Protein AF-A0A2D5KEQ4-F1 (afdb_monomer)

Solvent-accessible surface area (backbone atoms only — not comparable to full-atom values): 15157 Å² total; per-residue (Å²): 129,79,88,64,71,71,56,65,67,63,34,47,55,54,51,50,53,50,49,51,49,42,59,73,76,41,29,73,45,44,67,59,52,51,56,48,39,46,41,43,48,25,38,59,83,42,48,40,38,60,90,92,53,76,71,34,93,42,74,24,54,78,48,33,41,29,41,53,48,76,46,88,93,41,91,86,69,56,35,53,29,34,28,45,15,39,53,101,58,37,32,29,42,31,40,29,39,74,49,31,44,64,49,56,58,54,41,97,88,64,46,74,24,72,69,42,51,53,59,52,48,54,50,52,52,51,52,64,47,58,70,35,70,72,44,43,55,48,46,37,62,60,70,69,57,52,74,72,60,70,70,31,47,82,52,61,33,35,38,40,36,46,13,49,53,80,81,34,61,97,33,68,67,54,49,57,53,59,71,68,74,48,54,64,92,68,42,36,43,82,40,35,59,80,74,56,54,71,40,81,78,47,33,44,36,26,20,24,33,74,53,95,80,37,41,34,39,54,8,46,24,75,58,60,56,100,53,85,86,39,59,60,59,68,64,49,37,57,59,64,59,4,45,69,44,36,59,87,58,58,68,69,44,41,52,52,46,64,74,42,50,65,60,52,42,50,51,54,54,54,58,58,76,74,108

Mean predicted aligned error: 4.37 Å

Radius of gyration: 19.37 Å; Cα contacts (8 Å, |Δi|>4): 447; chains: 1; bounding box: 57×33×53 Å

Sequence (275 aa):
MDEFKFDFSSYRDNSINHYHDLLENNPTDEKCFQKFFERNLSFIPGAHSAFGQSMSGHDPIHDCLISQPKIRGLNTRIPDFMWLSYDSSVFSPVLIEIEAPSKKLFNKDGSPTSDFTKAKNQLDEWAAHLSKPENQLNFFEDFDIDQDTRRLHFEPFYILIYGRRSEFDGNEILTRKRRTLVDKSTQQILMSFDRLCPNEIDVRFSCCYMRERQLNLIALGQKVKLDGSADYLTNLQNLQNGIDEMMFTSDERKDYLKANINEHIKVLKEEKNCR

Structure (mmCIF, N/CA/C/O backbone):
data_AF-A0A2D5KEQ4-F1
#
_entry.id   AF-A0A2D5KEQ4-F1
#
loop_
_atom_site.group_PDB
_atom_site.id
_atom_site.type_symbol
_atom_site.label_atom_id
_atom_site.label_alt_id
_atom_site.label_comp_id
_atom_site.label_asym_id
_atom_site.label_entity_id
_atom_site.label_seq_id
_atom_site.pdbx_PDB_ins_code
_atom_site.Cartn_x
_atom_site.Cartn_y
_atom_site.Cartn_z
_atom_site.occupancy
_atom_site.B_iso_or_equiv
_atom_site.auth_seq_id
_atom_site.auth_comp_id
_atom_site.auth_asym_id
_atom_site.auth_atom_id
_atom_site.pdbx_PDB_model_num
ATOM 1 N N . MET A 1 1 ? 7.748 3.423 -30.948 1.00 43.00 1 MET A N 1
ATOM 2 C CA . MET A 1 1 ? 6.296 3.672 -31.065 1.00 43.00 1 MET A CA 1
ATOM 3 C C . MET A 1 1 ? 5.651 2.453 -30.436 1.00 43.00 1 MET A C 1
ATOM 5 O O . MET A 1 1 ? 5.700 1.405 -31.058 1.00 43.00 1 MET A O 1
ATOM 9 N N . ASP A 1 2 ? 5.247 2.538 -29.164 1.00 53.75 2 ASP A N 1
ATOM 10 C CA . ASP A 1 2 ? 4.733 1.380 -28.414 1.00 53.75 2 ASP A CA 1
ATOM 11 C C . ASP A 1 2 ? 3.425 0.907 -29.054 1.00 53.75 2 ASP A C 1
ATOM 13 O O . ASP A 1 2 ? 2.371 1.516 -28.870 1.00 53.75 2 ASP A O 1
ATOM 17 N N . GLU A 1 3 ? 3.512 -0.167 -29.831 1.00 50.88 3 GLU A N 1
ATOM 18 C CA . GLU A 1 3 ? 2.388 -0.785 -30.540 1.00 50.88 3 GLU A CA 1
ATOM 19 C C . GLU A 1 3 ? 1.375 -1.424 -29.561 1.00 50.88 3 GLU A C 1
ATOM 21 O O . GLU A 1 3 ? 0.229 -1.679 -29.914 1.00 50.88 3 GLU A O 1
ATOM 26 N N . PHE A 1 4 ? 1.758 -1.567 -28.285 1.00 67.25 4 PHE A N 1
ATOM 27 C CA . PHE A 1 4 ? 0.985 -2.205 -27.213 1.00 67.25 4 PHE A CA 1
ATOM 28 C C . PHE A 1 4 ? 0.590 -1.203 -26.120 1.00 67.25 4 PHE A C 1
ATOM 30 O O . PHE A 1 4 ? 1.028 -1.279 -24.963 1.00 67.25 4 PHE A O 1
ATOM 37 N N . LYS A 1 5 ? -0.205 -0.200 -26.508 1.00 72.44 5 LYS A N 1
ATOM 38 C CA . LYS A 1 5 ? -0.640 0.886 -25.622 1.00 72.44 5 LYS A CA 1
ATOM 39 C C . LYS A 1 5 ? -1.561 0.354 -24.517 1.00 72.44 5 LYS A C 1
ATOM 41 O O . LYS A 1 5 ? -2.603 -0.227 -24.793 1.00 72.44 5 LYS A O 1
ATOM 46 N N . PHE A 1 6 ? -1.193 0.613 -23.265 1.00 85.38 6 PHE A N 1
ATOM 47 C CA . PHE A 1 6 ? -2.053 0.374 -22.106 1.00 85.38 6 PHE A CA 1
ATOM 48 C C . PHE A 1 6 ? -3.311 1.259 -22.169 1.00 85.38 6 PHE A C 1
ATOM 50 O O . PHE A 1 6 ? -3.197 2.482 -22.306 1.00 85.38 6 PHE A O 1
ATOM 57 N N . ASP A 1 7 ? -4.493 0.649 -22.044 1.00 90.94 7 ASP A N 1
ATOM 58 C CA . ASP A 1 7 ? -5.774 1.347 -21.899 1.00 90.94 7 ASP A CA 1
ATOM 59 C C . ASP A 1 7 ? -6.232 1.324 -20.437 1.00 90.94 7 ASP A C 1
ATOM 61 O O . ASP A 1 7 ? -6.638 0.290 -19.901 1.00 90.94 7 ASP A O 1
ATOM 65 N N . PHE A 1 8 ? -6.194 2.495 -19.802 1.00 93.06 8 PHE A N 1
ATOM 66 C CA . PHE A 1 8 ? -6.620 2.639 -18.417 1.00 93.06 8 PHE A CA 1
ATOM 67 C C . PHE A 1 8 ? -8.115 2.368 -18.229 1.00 93.06 8 PHE A C 1
ATOM 69 O O . PHE A 1 8 ? -8.489 1.860 -17.177 1.00 93.06 8 PHE A O 1
ATOM 76 N N . SER A 1 9 ? -8.965 2.665 -19.218 1.00 94.38 9 SER A N 1
ATOM 77 C CA . SER A 1 9 ? -10.416 2.472 -19.077 1.00 94.38 9 SER A CA 1
ATOM 78 C C . SER A 1 9 ? -10.747 0.985 -18.974 1.00 94.38 9 SER A C 1
ATOM 80 O O . SER A 1 9 ? -11.365 0.562 -18.000 1.00 94.38 9 SER A O 1
ATOM 82 N N . SER A 1 10 ? -10.229 0.180 -19.908 1.00 94.12 10 SER A N 1
ATOM 83 C CA . SER A 1 10 ? -10.351 -1.280 -19.865 1.00 94.12 10 SER A CA 1
ATOM 84 C C . SER A 1 10 ? -9.752 -1.882 -18.587 1.00 94.12 10 SER A C 1
ATOM 86 O O . SER A 1 10 ? -10.402 -2.690 -17.921 1.00 94.12 10 SER A O 1
ATOM 88 N N . TYR A 1 11 ? -8.546 -1.464 -18.179 1.00 95.75 11 TYR A N 1
ATOM 89 C CA . TYR A 1 11 ? -7.950 -1.918 -16.914 1.00 95.75 11 TYR A CA 1
ATOM 90 C C . TYR A 1 11 ? -8.835 -1.579 -15.709 1.00 95.75 11 TYR A C 1
ATOM 92 O O . TYR A 1 11 ? -9.081 -2.431 -14.853 1.00 95.75 11 TYR A O 1
ATOM 100 N N . ARG A 1 12 ? -9.321 -0.335 -15.630 1.00 96.69 12 ARG A N 1
ATOM 101 C CA . ARG A 1 12 ? -10.156 0.154 -14.532 1.00 96.69 12 ARG A CA 1
ATOM 102 C C . ARG A 1 12 ? -11.434 -0.660 -14.418 1.00 96.69 12 ARG A C 1
ATOM 104 O O . ARG A 1 12 ? -11.744 -1.116 -13.324 1.00 96.69 12 ARG A O 1
ATOM 111 N N . ASP A 1 13 ? -12.142 -0.870 -15.520 1.00 97.38 13 ASP A N 1
ATOM 112 C CA . ASP A 1 13 ? -13.414 -1.589 -15.497 1.00 97.38 13 ASP A CA 1
ATOM 113 C C . ASP A 1 13 ? -13.210 -3.061 -15.108 1.00 97.38 13 ASP A C 1
ATOM 115 O O . ASP A 1 13 ? -13.890 -3.568 -14.215 1.00 97.38 13 ASP A O 1
ATOM 119 N N . ASN A 1 14 ? -12.213 -3.733 -15.692 1.00 97.38 14 ASN A N 1
ATOM 120 C CA . ASN A 1 14 ? -11.905 -5.128 -15.368 1.00 97.38 14 ASN A CA 1
ATOM 121 C C . ASN A 1 14 ? -11.453 -5.308 -13.909 1.00 97.38 14 ASN A C 1
ATOM 123 O O . ASN A 1 14 ? -11.934 -6.207 -13.216 1.00 97.38 14 ASN A O 1
ATOM 127 N N . SER A 1 15 ? -10.565 -4.437 -13.423 1.00 97.75 15 SER A N 1
ATOM 128 C CA . SER A 1 15 ? -10.063 -4.504 -12.047 1.00 97.75 15 SER A CA 1
ATOM 129 C C . SER A 1 15 ? -11.127 -4.148 -11.009 1.00 97.75 15 SER A C 1
ATOM 131 O O . SER A 1 15 ? -11.196 -4.809 -9.976 1.00 97.75 15 SER A O 1
ATOM 133 N N . ILE A 1 16 ? -12.003 -3.174 -11.283 1.00 98.12 16 ILE A N 1
ATOM 134 C CA . ILE A 1 16 ? -13.147 -2.846 -10.418 1.00 98.12 16 ILE A CA 1
ATOM 135 C C . ILE A 1 16 ? -14.141 -4.009 -10.364 1.00 98.12 16 ILE A C 1
ATOM 137 O O . ILE A 1 16 ? -14.582 -4.371 -9.275 1.0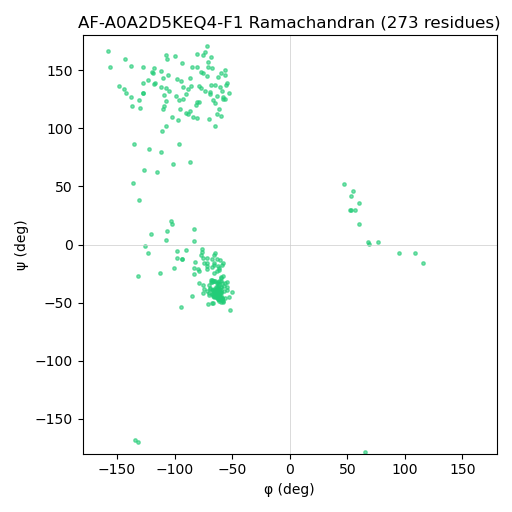0 98.12 16 ILE A O 1
ATOM 141 N N . ASN A 1 17 ? -14.467 -4.623 -11.505 1.00 98.19 17 ASN A N 1
ATOM 142 C CA . ASN A 1 17 ? -15.380 -5.766 -11.541 1.00 98.19 17 ASN A CA 1
ATOM 143 C C . ASN A 1 17 ? -14.836 -6.940 -10.718 1.00 98.19 17 ASN A C 1
ATOM 145 O O . ASN A 1 17 ? -15.558 -7.503 -9.898 1.00 98.19 17 ASN A O 1
ATOM 149 N N . HIS A 1 18 ? -13.550 -7.265 -10.871 1.00 98.25 18 HIS A N 1
ATOM 150 C CA . HIS A 1 18 ? -12.915 -8.313 -10.074 1.00 98.25 18 HIS A CA 1
ATOM 151 C C . HIS A 1 18 ? -12.828 -7.949 -8.584 1.00 98.25 18 HIS A C 1
ATOM 153 O O . HIS A 1 18 ? -13.053 -8.793 -7.723 1.00 98.25 18 HIS A O 1
ATOM 159 N N . TYR A 1 19 ? -12.557 -6.685 -8.256 1.00 98.50 19 TYR A N 1
ATOM 160 C CA . TYR A 1 19 ? -12.556 -6.219 -6.872 1.00 98.50 19 TYR A CA 1
ATOM 161 C C . TYR A 1 19 ? -13.935 -6.353 -6.212 1.00 98.50 19 TYR A C 1
ATOM 163 O O . TYR A 1 19 ? -14.031 -6.791 -5.066 1.00 98.50 19 TYR A O 1
ATOM 171 N N . HIS A 1 20 ? -15.012 -6.013 -6.925 1.00 98.25 20 HIS A N 1
ATOM 172 C CA . HIS A 1 20 ? -16.376 -6.210 -6.436 1.00 98.25 20 HIS A CA 1
ATOM 173 C C . HIS A 1 20 ? -16.713 -7.688 -6.240 1.00 98.25 20 HIS A C 1
ATOM 175 O O . HIS A 1 20 ? -17.259 -8.036 -5.195 1.00 98.25 20 HIS A O 1
ATOM 181 N N . ASP A 1 21 ? -16.309 -8.550 -7.173 1.00 98.25 21 ASP A N 1
ATOM 182 C CA . ASP A 1 21 ? -16.444 -10.001 -7.036 1.00 98.25 21 ASP A CA 1
ATOM 183 C C . ASP A 1 21 ? -15.753 -10.521 -5.760 1.00 98.25 21 ASP A C 1
ATOM 185 O O . ASP A 1 21 ? -16.375 -11.222 -4.964 1.00 98.25 21 ASP A O 1
ATOM 189 N N . LEU A 1 22 ? -14.518 -10.084 -5.474 1.00 98.12 22 LEU A N 1
ATOM 190 C CA . LEU A 1 22 ? -13.811 -10.433 -4.231 1.00 98.12 22 LEU A CA 1
ATOM 191 C C . LEU A 1 22 ? -14.549 -9.947 -2.975 1.00 98.12 22 LEU A C 1
ATOM 193 O O . LEU A 1 22 ? -14.615 -10.659 -1.971 1.00 98.12 22 LEU A O 1
ATOM 197 N N . LEU A 1 23 ? -15.105 -8.735 -3.008 1.00 97.88 23 LEU A N 1
ATOM 198 C CA . LEU A 1 23 ? -15.860 -8.170 -1.887 1.00 97.88 23 LEU A CA 1
ATOM 199 C C . LEU A 1 23 ? -17.158 -8.926 -1.597 1.00 97.88 23 LEU A C 1
ATOM 201 O O . LEU A 1 23 ? -17.585 -8.959 -0.443 1.00 97.88 23 LEU A O 1
ATOM 205 N N . GLU A 1 24 ? -17.788 -9.498 -2.617 1.00 97.31 24 GLU A N 1
ATOM 206 C CA . GLU A 1 24 ? -19.028 -10.262 -2.485 1.00 97.31 24 GLU A CA 1
ATOM 207 C C . GLU A 1 24 ? -18.757 -11.722 -2.115 1.00 97.31 24 GLU A C 1
ATOM 209 O O . GLU A 1 24 ? -19.389 -12.257 -1.201 1.00 97.31 24 GLU A O 1
ATOM 214 N N . ASN A 1 25 ? -17.778 -12.347 -2.772 1.00 97.81 25 ASN A N 1
ATOM 215 C CA . ASN A 1 25 ? -17.564 -13.791 -2.720 1.00 97.81 25 ASN A CA 1
ATOM 216 C C . ASN A 1 25 ? -16.436 -14.223 -1.772 1.00 97.81 25 ASN A C 1
ATOM 218 O O . ASN A 1 25 ? -16.433 -15.365 -1.308 1.00 97.81 25 ASN A O 1
ATOM 222 N N . ASN A 1 26 ? -15.506 -13.330 -1.413 1.00 97.50 26 ASN A N 1
ATOM 223 C CA . ASN A 1 26 ? -14.382 -13.628 -0.517 1.00 97.50 26 ASN A CA 1
ATOM 224 C C . ASN A 1 26 ? -14.188 -12.615 0.636 1.00 97.50 26 ASN A C 1
ATOM 226 O O . ASN A 1 26 ? -13.048 -12.364 1.025 1.00 97.50 26 ASN A O 1
ATOM 230 N N . PRO A 1 27 ? -15.244 -12.064 1.272 1.00 97.12 27 PRO A N 1
ATOM 231 C CA . PRO A 1 27 ? -15.113 -10.928 2.194 1.00 97.12 27 PRO A CA 1
ATOM 232 C C . PRO A 1 27 ? -14.321 -11.219 3.479 1.00 97.12 27 PRO A C 1
ATOM 234 O O . PRO A 1 27 ? -13.943 -10.285 4.183 1.00 97.12 27 PRO A O 1
ATOM 237 N N . THR A 1 28 ? -14.100 -12.491 3.813 1.00 97.44 28 THR A N 1
ATOM 238 C CA . THR A 1 28 ? -13.340 -12.931 4.992 1.00 97.44 28 THR A CA 1
ATOM 239 C C . THR A 1 28 ? -11.884 -13.286 4.678 1.00 97.44 28 THR A C 1
ATOM 241 O O . THR A 1 28 ? -11.119 -13.522 5.609 1.00 97.44 28 THR A O 1
ATOM 244 N N . ASP A 1 29 ? -11.503 -13.394 3.399 1.00 96.38 29 ASP A N 1
ATOM 245 C CA . ASP A 1 29 ? -10.173 -13.858 2.984 1.00 96.38 29 ASP A CA 1
ATOM 246 C C . ASP A 1 29 ? -9.231 -12.684 2.704 1.00 96.38 29 ASP A C 1
ATOM 248 O O . ASP A 1 29 ? -9.067 -12.224 1.575 1.00 96.38 29 ASP A O 1
ATOM 252 N N . GLU A 1 30 ? -8.583 -12.212 3.763 1.00 94.94 30 GLU A N 1
ATOM 253 C CA . GLU A 1 30 ? -7.594 -11.132 3.714 1.00 94.94 30 GLU A CA 1
ATOM 254 C C . GLU A 1 30 ? -6.437 -11.421 2.744 1.00 94.94 30 GLU A C 1
ATOM 256 O O . GLU A 1 30 ? -5.964 -10.518 2.057 1.00 94.94 30 GLU A O 1
ATOM 261 N N . LYS A 1 31 ? -6.035 -12.692 2.588 1.00 96.69 31 LYS A N 1
ATOM 262 C CA . LYS A 1 31 ? -4.937 -13.069 1.684 1.00 96.69 31 LYS A CA 1
ATOM 263 C C . LYS A 1 31 ? -5.307 -12.863 0.220 1.00 96.69 31 LYS A C 1
ATOM 265 O O . LYS A 1 31 ? -4.424 -12.563 -0.585 1.00 96.69 31 LYS A O 1
ATOM 270 N N . CYS A 1 32 ? -6.579 -13.034 -0.143 1.00 97.25 32 CYS A N 1
ATOM 271 C CA . CYS A 1 32 ? -7.043 -12.710 -1.490 1.00 97.25 32 CYS A CA 1
ATOM 272 C C . CYS A 1 32 ? -6.945 -11.206 -1.765 1.00 97.25 32 CYS A C 1
ATOM 274 O O . CYS A 1 32 ? -6.492 -10.826 -2.844 1.00 97.25 32 CYS A O 1
ATOM 276 N N . PHE A 1 33 ? -7.284 -10.358 -0.789 1.00 98.31 33 PHE A N 1
ATOM 277 C CA . PHE A 1 33 ? -7.134 -8.906 -0.925 1.00 98.31 33 PHE A CA 1
ATOM 278 C C . PHE A 1 33 ? -5.669 -8.478 -0.997 1.00 98.31 33 PHE A C 1
ATOM 280 O O . PHE A 1 33 ? -5.334 -7.690 -1.877 1.00 98.31 33 PHE A O 1
ATOM 287 N N . GLN A 1 34 ? -4.791 -9.054 -0.167 1.00 98.19 34 GLN A N 1
ATOM 288 C CA . GLN A 1 34 ? -3.345 -8.818 -0.242 1.00 98.19 34 GLN A CA 1
ATOM 289 C C . GLN A 1 34 ? -2.824 -9.052 -1.666 1.00 98.19 34 GLN A C 1
ATOM 291 O O . GLN A 1 34 ? -2.295 -8.142 -2.298 1.00 98.19 34 GLN A O 1
ATOM 296 N N . LYS A 1 35 ? -3.059 -10.250 -2.217 1.00 98.19 35 LYS A N 1
ATOM 297 C CA . LYS A 1 35 ? -2.609 -10.613 -3.571 1.00 98.19 35 LYS A CA 1
ATOM 298 C C . LYS A 1 35 ? -3.235 -9.744 -4.656 1.00 98.19 35 LYS A C 1
ATOM 300 O O . LYS A 1 35 ? -2.581 -9.423 -5.647 1.00 98.19 35 LYS A O 1
ATOM 305 N N . PHE A 1 36 ? -4.512 -9.394 -4.500 1.00 98.44 36 PHE A N 1
ATOM 306 C CA . PHE A 1 36 ? -5.190 -8.513 -5.440 1.00 98.44 36 PHE A CA 1
ATOM 307 C C . PHE A 1 36 ? -4.510 -7.144 -5.486 1.00 98.44 36 PHE A C 1
ATOM 309 O O . PHE A 1 36 ? -4.201 -6.665 -6.577 1.00 98.44 36 PHE A O 1
ATOM 316 N N . PHE A 1 37 ? -4.238 -6.543 -4.327 1.00 98.50 37 PHE A N 1
ATOM 317 C CA . PHE A 1 37 ? -3.600 -5.234 -4.239 1.00 98.50 37 PHE A CA 1
ATOM 318 C C . PHE A 1 37 ? -2.127 -5.258 -4.649 1.00 98.50 37 PHE A C 1
ATOM 320 O O . PHE A 1 37 ? -1.689 -4.329 -5.316 1.00 98.50 37 PHE A O 1
ATOM 327 N N . GLU A 1 38 ? -1.385 -6.331 -4.372 1.00 98.44 38 GLU A N 1
ATOM 328 C CA . GLU A 1 38 ? -0.022 -6.507 -4.895 1.00 98.44 38 GLU A CA 1
ATOM 329 C C . GLU A 1 38 ? 0.021 -6.456 -6.432 1.00 98.44 38 GLU A C 1
ATOM 331 O O . GLU A 1 38 ? 0.945 -5.896 -7.016 1.00 98.44 38 GLU A O 1
ATOM 336 N N . ARG A 1 39 ? -1.006 -6.985 -7.109 1.00 97.88 39 ARG A N 1
ATOM 337 C CA . ARG A 1 39 ? -1.101 -7.010 -8.582 1.00 97.88 39 ARG A CA 1
ATOM 338 C C . ARG A 1 39 ? -1.876 -5.832 -9.182 1.00 97.88 39 ARG A C 1
ATOM 340 O O . ARG A 1 39 ? -1.843 -5.623 -10.394 1.00 97.88 39 ARG A O 1
ATOM 347 N N . ASN A 1 40 ? -2.586 -5.072 -8.350 1.00 97.25 40 ASN A N 1
ATOM 348 C CA . ASN A 1 40 ? -3.423 -3.929 -8.726 1.00 97.25 40 ASN A CA 1
ATOM 349 C C . ASN A 1 40 ? -3.194 -2.776 -7.740 1.00 97.25 40 ASN A C 1
ATOM 351 O O . ASN A 1 40 ? -4.129 -2.233 -7.149 1.00 97.25 40 ASN A O 1
ATOM 355 N N . LEU A 1 41 ? -1.929 -2.400 -7.559 1.00 96.12 41 LEU A N 1
ATOM 356 C CA . LEU A 1 41 ? -1.501 -1.448 -6.530 1.00 96.12 41 LEU A CA 1
ATOM 357 C C . LEU A 1 41 ? -2.145 -0.069 -6.631 1.00 96.12 41 LEU A C 1
ATOM 359 O O . LEU A 1 41 ? -2.158 0.665 -5.652 1.00 96.12 41 LEU A O 1
ATOM 363 N N . SER A 1 42 ? -2.722 0.283 -7.782 1.00 95.31 42 SER A N 1
ATOM 364 C CA . SER A 1 42 ? -3.381 1.575 -7.973 1.00 95.31 42 SER A CA 1
ATOM 365 C C . SER A 1 42 ? -4.632 1.750 -7.111 1.00 95.31 42 SER A C 1
ATOM 367 O O . SER A 1 42 ? -5.173 2.850 -7.048 1.00 95.31 42 SER A O 1
ATOM 369 N N . PHE A 1 43 ? -5.095 0.686 -6.447 1.00 97.25 43 PHE A N 1
ATOM 370 C CA . PHE A 1 43 ? -6.119 0.744 -5.404 1.00 97.25 43 PHE A CA 1
ATOM 371 C C . PHE A 1 43 ? -5.575 1.201 -4.044 1.00 97.25 43 PHE A C 1
ATOM 373 O O . PHE A 1 43 ? -6.360 1.655 -3.209 1.00 97.25 43 PHE A O 1
ATOM 380 N N . ILE A 1 44 ? -4.270 1.055 -3.800 1.00 97.00 44 ILE A N 1
ATOM 381 C CA . ILE A 1 44 ? -3.632 1.354 -2.520 1.00 97.00 44 ILE A CA 1
ATOM 382 C C . ILE A 1 44 ? -3.262 2.837 -2.471 1.00 97.00 44 ILE A C 1
ATOM 384 O O . ILE A 1 44 ? -2.406 3.291 -3.232 1.00 97.00 44 ILE A O 1
ATOM 388 N N . PRO A 1 45 ? -3.881 3.619 -1.575 1.00 93.44 45 PRO A N 1
ATOM 389 C CA . PRO A 1 45 ? -3.691 5.055 -1.573 1.00 93.44 45 PRO A CA 1
ATOM 390 C C . PRO A 1 45 ? -2.377 5.437 -0.877 1.00 93.44 45 PRO A C 1
ATOM 392 O O . PRO A 1 45 ? -1.811 4.656 -0.117 1.00 93.44 45 PRO A O 1
ATOM 395 N N . GLY A 1 46 ? -1.919 6.669 -1.095 1.00 91.25 46 GLY A N 1
ATOM 396 C CA . GLY A 1 46 ? -0.773 7.238 -0.377 1.00 91.25 46 GLY A CA 1
ATOM 397 C C . GLY A 1 46 ? 0.445 7.557 -1.238 1.00 91.25 46 GLY A C 1
ATOM 398 O O . GLY A 1 46 ? 1.241 8.371 -0.796 1.00 91.25 46 GLY A O 1
ATOM 399 N N . ALA A 1 47 ? 0.545 7.042 -2.471 1.00 90.94 47 ALA A N 1
ATOM 400 C CA . ALA A 1 47 ? 1.716 7.234 -3.342 1.00 90.94 47 ALA A CA 1
ATOM 401 C C . ALA A 1 47 ? 2.160 8.706 -3.475 1.00 90.94 47 ALA A C 1
ATOM 403 O O . ALA A 1 47 ? 3.350 9.003 -3.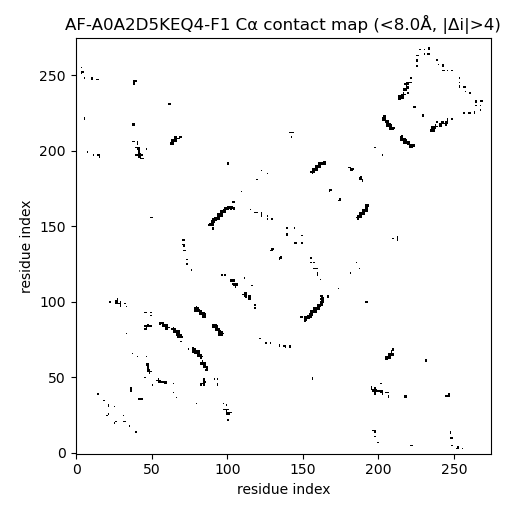392 1.00 90.94 47 ALA A O 1
ATOM 404 N N . HIS A 1 48 ? 1.198 9.628 -3.594 1.00 83.31 48 HIS A N 1
ATOM 405 C CA . HIS A 1 48 ? 1.435 11.063 -3.807 1.00 83.31 48 HIS A CA 1
ATOM 406 C C . HIS A 1 48 ? 0.859 11.974 -2.712 1.00 83.31 48 HIS A C 1
ATOM 408 O O . HIS A 1 48 ? 0.792 13.191 -2.894 1.00 83.31 48 HIS A O 1
ATOM 414 N N . SER A 1 49 ? 0.367 11.421 -1.600 1.00 63.94 49 SER A N 1
ATOM 415 C CA . SER A 1 49 ? -0.361 12.214 -0.604 1.00 63.94 49 SER A CA 1
ATOM 416 C C . SER A 1 49 ? 0.029 11.878 0.829 1.00 63.94 49 SER A C 1
ATOM 418 O O . SER A 1 49 ? -0.295 10.800 1.326 1.00 63.94 49 SER A O 1
ATOM 420 N N . ALA A 1 50 ? 0.550 12.878 1.532 1.00 58.81 50 ALA A N 1
ATOM 421 C CA . ALA A 1 50 ? 0.285 13.055 2.951 1.00 58.81 50 ALA A CA 1
ATOM 422 C C . ALA A 1 50 ? -1.189 13.482 3.076 1.00 58.81 50 ALA A C 1
ATOM 424 O O . ALA A 1 50 ? -1.574 14.561 2.627 1.00 58.81 50 ALA A O 1
ATOM 425 N N . PHE A 1 51 ? -2.073 12.612 3.565 1.00 62.81 51 PHE A N 1
ATOM 426 C CA . PHE A 1 51 ? -3.514 12.891 3.592 1.00 62.81 51 PHE A CA 1
ATOM 427 C C . PHE A 1 51 ? -3.797 14.151 4.421 1.00 62.81 51 PHE A C 1
ATOM 429 O O . PHE A 1 51 ? -3.673 14.137 5.640 1.00 62.81 51 PHE A O 1
ATOM 436 N N . GLY A 1 52 ? -4.216 15.235 3.763 1.00 50.41 52 GLY A N 1
ATOM 437 C CA . GLY A 1 52 ? -4.425 16.540 4.404 1.00 50.41 52 GLY A CA 1
ATOM 438 C C . GLY A 1 52 ? -3.390 17.606 4.030 1.00 50.41 52 GLY A C 1
ATOM 439 O O . GLY A 1 52 ? -3.609 18.771 4.352 1.00 50.41 52 GLY A O 1
ATOM 440 N N . GLN A 1 53 ? -2.334 17.240 3.302 1.00 55.31 53 GLN A N 1
ATOM 441 C CA . GLN A 1 53 ? -1.414 18.155 2.625 1.00 55.31 53 GLN A CA 1
ATOM 442 C C . GLN A 1 53 ? -1.649 18.101 1.101 1.00 55.31 53 GLN A C 1
ATOM 444 O O . GLN A 1 53 ? -2.335 17.206 0.595 1.00 55.31 53 GLN A O 1
ATOM 449 N N . SER A 1 54 ? -1.159 19.101 0.363 1.00 53.69 54 SER A N 1
ATOM 450 C CA . SER A 1 54 ? -1.265 19.145 -1.105 1.00 53.69 54 SER A CA 1
ATOM 451 C C . SER A 1 54 ? -0.648 17.889 -1.731 1.00 53.69 54 SER A C 1
ATOM 453 O O . SER A 1 54 ? 0.341 17.374 -1.219 1.00 53.69 54 SER A O 1
ATOM 455 N N . MET A 1 55 ? -1.211 17.397 -2.843 1.00 61.50 55 MET A N 1
ATOM 456 C CA . MET A 1 55 ? -0.599 16.289 -3.587 1.00 61.50 55 MET A CA 1
ATOM 457 C C . MET A 1 55 ? 0.830 16.668 -3.980 1.00 61.50 55 MET A C 1
ATOM 459 O O . MET A 1 55 ? 1.038 17.710 -4.608 1.00 61.50 55 MET A O 1
ATOM 463 N N . SER A 1 56 ? 1.794 15.829 -3.610 1.00 72.50 56 SER A N 1
ATOM 464 C CA . SER A 1 56 ? 3.174 16.000 -4.044 1.00 72.50 56 SER A CA 1
ATOM 465 C C . SER A 1 56 ? 3.257 15.735 -5.544 1.00 72.50 56 SER A C 1
ATOM 467 O O . SER A 1 56 ? 2.659 14.786 -6.054 1.00 72.50 56 SER A O 1
ATOM 469 N N . GLY A 1 57 ? 4.005 16.577 -6.255 1.00 74.19 57 GLY A N 1
ATOM 470 C CA . GLY A 1 57 ? 4.390 16.304 -7.639 1.00 74.19 57 GLY A CA 1
ATOM 471 C C . GLY A 1 57 ? 5.510 15.265 -7.756 1.00 74.19 57 GLY A C 1
ATOM 472 O O . GLY A 1 57 ? 5.882 14.929 -8.876 1.00 74.19 57 GLY A O 1
ATOM 473 N N . HIS A 1 58 ? 6.062 14.796 -6.631 1.00 85.38 58 HIS A N 1
ATOM 474 C CA . HIS A 1 58 ? 7.109 13.781 -6.600 1.00 85.38 58 HIS A CA 1
ATOM 475 C C . HIS A 1 58 ? 6.519 12.370 -6.600 1.00 85.38 58 HIS A C 1
ATOM 477 O O . HIS A 1 58 ? 5.490 12.098 -5.970 1.00 85.38 58 HIS A O 1
ATOM 483 N N . ASP A 1 59 ? 7.209 11.480 -7.305 1.00 91.25 59 ASP A N 1
ATOM 484 C CA . ASP A 1 59 ? 6.940 10.048 -7.300 1.00 91.25 59 ASP A CA 1
ATOM 485 C C . ASP A 1 59 ? 7.491 9.434 -6.001 1.00 91.25 59 ASP A C 1
ATOM 487 O O . ASP A 1 59 ? 8.460 9.955 -5.439 1.00 91.25 59 ASP A O 1
ATOM 491 N N . PRO A 1 60 ? 6.864 8.371 -5.466 1.00 93.38 60 PRO A N 1
ATOM 492 C CA . PRO A 1 60 ? 7.382 7.687 -4.291 1.00 93.38 60 PRO A CA 1
ATOM 493 C C . PRO A 1 60 ? 8.786 7.142 -4.567 1.00 93.38 60 PRO A C 1
ATOM 495 O O . PRO A 1 60 ? 9.102 6.713 -5.677 1.00 93.38 60 PRO A O 1
ATOM 498 N N . ILE A 1 61 ? 9.626 7.111 -3.533 1.00 93.12 61 ILE A N 1
ATOM 499 C CA . ILE A 1 61 ? 10.980 6.561 -3.631 1.00 93.12 61 ILE A CA 1
ATOM 500 C C . ILE A 1 61 ? 10.898 5.120 -4.152 1.00 93.12 61 ILE A C 1
ATOM 502 O O . ILE A 1 61 ? 10.046 4.334 -3.727 1.00 93.12 61 ILE A O 1
ATOM 506 N N . HIS A 1 62 ? 11.808 4.791 -5.071 1.00 92.19 62 HIS A N 1
ATOM 507 C CA . HIS A 1 62 ? 11.899 3.519 -5.798 1.00 92.19 62 HIS A CA 1
ATOM 508 C C . HIS A 1 62 ? 10.775 3.228 -6.800 1.00 92.19 62 HIS A C 1
ATOM 510 O O . HIS A 1 62 ? 10.785 2.142 -7.378 1.00 92.19 62 HIS A O 1
ATOM 516 N N . ASP A 1 63 ? 9.814 4.138 -7.002 1.00 94.12 63 ASP A N 1
ATOM 517 C CA . ASP A 1 63 ? 8.657 3.921 -7.887 1.00 94.12 63 ASP A CA 1
ATOM 518 C C . ASP A 1 63 ? 7.894 2.612 -7.565 1.00 94.12 63 ASP A C 1
ATOM 520 O O . ASP A 1 63 ? 7.296 1.971 -8.440 1.00 94.12 63 ASP A O 1
ATOM 524 N N . CYS A 1 64 ? 7.928 2.197 -6.291 1.00 95.06 64 CYS A N 1
ATOM 525 C CA . CYS A 1 64 ? 7.400 0.922 -5.808 1.00 95.06 64 CYS A CA 1
ATOM 526 C C . CYS A 1 64 ? 6.441 1.100 -4.621 1.00 95.06 64 CYS A C 1
ATOM 528 O O . CYS A 1 64 ? 6.751 1.796 -3.653 1.00 95.06 64 CYS A O 1
ATOM 530 N N . LEU A 1 65 ? 5.344 0.339 -4.633 1.00 97.75 65 LEU A N 1
ATOM 531 C CA . LEU A 1 65 ? 4.631 -0.058 -3.422 1.00 97.75 65 LEU A CA 1
ATOM 532 C C . LEU A 1 65 ? 5.391 -1.211 -2.775 1.00 97.75 65 LEU A C 1
ATOM 534 O O . LEU A 1 65 ? 5.569 -2.255 -3.407 1.00 97.75 65 LEU A O 1
ATOM 538 N N . ILE A 1 66 ? 5.810 -1.058 -1.523 1.00 98.12 66 ILE A N 1
ATOM 539 C CA . ILE A 1 66 ? 6.510 -2.119 -0.800 1.00 98.12 66 ILE A CA 1
ATOM 540 C C . ILE A 1 66 ? 5.475 -2.982 -0.078 1.00 98.12 66 ILE A C 1
ATOM 542 O O . ILE A 1 66 ? 4.821 -2.509 0.845 1.00 98.12 66 ILE A O 1
ATOM 546 N N . SER A 1 67 ? 5.333 -4.240 -0.487 1.00 98.50 67 SER A N 1
ATOM 547 C CA . SER A 1 67 ? 4.531 -5.249 0.208 1.00 98.50 67 SER A CA 1
ATOM 548 C C . SER A 1 67 ? 5.289 -5.801 1.415 1.00 98.50 67 SER A C 1
ATOM 550 O O . SER A 1 67 ? 6.491 -6.084 1.340 1.00 98.50 67 SER A O 1
ATOM 552 N N . GLN A 1 68 ? 4.571 -5.947 2.527 1.00 97.12 68 GLN A N 1
ATOM 553 C CA . GLN A 1 68 ? 5.038 -6.530 3.785 1.00 97.12 68 GLN A CA 1
ATOM 554 C C . GLN A 1 68 ? 6.411 -6.007 4.261 1.00 97.12 68 GLN A C 1
ATOM 556 O O . GLN A 1 68 ? 7.324 -6.801 4.537 1.00 97.12 68 GLN A O 1
ATOM 561 N N . PRO A 1 69 ? 6.602 -4.673 4.347 1.00 96.25 69 PRO A N 1
ATOM 562 C CA . PRO A 1 69 ? 7.872 -4.047 4.706 1.00 96.25 69 PRO A CA 1
ATOM 563 C C . PRO A 1 69 ? 8.333 -4.447 6.110 1.00 96.25 69 PRO A C 1
ATOM 565 O O . PRO A 1 69 ? 7.723 -4.109 7.124 1.00 96.25 69 PRO A O 1
ATOM 568 N N . LYS A 1 70 ? 9.477 -5.127 6.188 1.00 94.56 70 LYS A N 1
ATOM 569 C CA . LYS A 1 70 ? 10.091 -5.488 7.468 1.00 94.56 70 LYS A CA 1
ATOM 570 C C . LYS A 1 70 ? 10.850 -4.297 8.035 1.00 94.56 70 LYS A C 1
ATOM 572 O O . LYS A 1 70 ? 11.915 -3.956 7.534 1.00 94.56 70 LYS A O 1
ATOM 577 N N . ILE A 1 71 ? 10.315 -3.714 9.102 1.00 92.88 71 ILE A N 1
ATOM 578 C CA . ILE A 1 71 ? 10.946 -2.616 9.837 1.00 92.88 71 ILE A CA 1
ATOM 579 C C . ILE A 1 71 ? 11.690 -3.204 11.035 1.00 92.88 71 ILE A C 1
ATOM 581 O O . ILE A 1 71 ? 11.106 -3.924 11.854 1.00 92.88 71 ILE A O 1
ATOM 585 N N . ARG A 1 72 ? 12.989 -2.922 11.156 1.00 92.31 72 ARG A N 1
ATOM 586 C CA . ARG A 1 72 ? 13.807 -3.438 12.257 1.00 92.31 72 ARG A CA 1
ATOM 587 C C . ARG A 1 72 ? 13.236 -3.022 13.609 1.00 92.31 72 ARG A C 1
ATOM 589 O O . ARG A 1 72 ? 13.073 -1.847 13.903 1.00 92.31 72 ARG A O 1
ATOM 596 N N . GLY A 1 73 ? 12.989 -4.011 14.465 1.00 88.69 73 GLY A N 1
ATOM 597 C CA . GLY A 1 73 ? 12.387 -3.807 15.785 1.00 88.69 73 GLY A CA 1
ATOM 598 C C . GLY A 1 73 ? 10.866 -3.989 15.818 1.00 88.69 73 GLY A C 1
ATOM 599 O O . GLY A 1 73 ? 10.307 -4.061 16.910 1.00 88.69 73 GLY A O 1
ATOM 600 N N . LEU A 1 74 ? 10.210 -4.162 14.665 1.00 87.38 74 LEU A N 1
ATOM 601 C CA . LEU A 1 74 ? 8.798 -4.533 14.537 1.00 87.38 74 LEU A CA 1
ATOM 602 C C . LEU A 1 74 ? 8.677 -5.951 13.951 1.00 87.38 74 LEU A C 1
ATOM 604 O O . LEU A 1 74 ? 8.443 -6.149 12.764 1.00 87.38 74 LEU A O 1
ATOM 608 N N . ASN A 1 75 ? 8.860 -6.970 14.798 1.00 75.94 75 ASN A N 1
ATOM 609 C CA . ASN A 1 75 ? 8.972 -8.367 14.342 1.00 75.94 75 ASN A CA 1
ATOM 610 C C . ASN A 1 75 ? 7.627 -9.084 14.108 1.00 75.94 75 ASN A C 1
ATOM 612 O O . ASN A 1 75 ? 7.601 -10.113 13.439 1.00 75.94 75 ASN A O 1
ATOM 616 N N . THR A 1 76 ? 6.525 -8.596 14.687 1.00 77.12 76 THR A N 1
ATOM 617 C CA . THR A 1 76 ? 5.212 -9.282 14.671 1.00 77.12 76 THR A CA 1
ATOM 618 C C . THR A 1 76 ? 4.078 -8.450 14.080 1.00 77.12 76 THR A C 1
ATOM 620 O O . THR A 1 76 ? 2.972 -8.957 13.929 1.00 77.12 76 THR A O 1
ATOM 623 N N . ARG A 1 77 ? 4.335 -7.177 13.781 1.00 86.31 77 ARG A N 1
ATOM 624 C CA . ARG A 1 77 ? 3.362 -6.194 13.293 1.00 86.31 77 ARG A CA 1
ATOM 625 C C . ARG A 1 77 ? 3.907 -5.575 12.019 1.00 86.31 77 ARG A C 1
ATOM 627 O O . ARG A 1 77 ? 4.318 -4.420 12.011 1.00 86.31 77 ARG A O 1
ATOM 634 N N . ILE A 1 78 ? 4.059 -6.412 11.005 1.00 95.12 78 ILE A N 1
ATOM 635 C CA . ILE A 1 78 ? 4.566 -6.000 9.700 1.00 95.12 78 ILE A CA 1
ATOM 636 C C . ILE A 1 78 ? 3.380 -5.364 8.969 1.00 95.12 78 ILE A C 1
ATOM 638 O O . ILE A 1 78 ? 2.370 -6.054 8.858 1.00 95.12 78 ILE A O 1
ATOM 642 N N . PRO A 1 79 ? 3.470 -4.101 8.513 1.00 97.31 79 PRO A N 1
ATOM 643 C CA . PRO A 1 79 ? 2.423 -3.508 7.684 1.00 97.31 79 PRO A CA 1
ATOM 644 C C . PRO A 1 79 ? 2.167 -4.355 6.446 1.00 97.31 79 PRO A C 1
ATOM 646 O O . PRO A 1 79 ? 3.103 -4.953 5.925 1.00 97.31 79 PRO A O 1
ATOM 649 N N . ASP A 1 80 ? 0.951 -4.363 5.920 1.00 98.19 80 ASP A N 1
ATOM 650 C CA . ASP A 1 80 ? 0.670 -5.053 4.659 1.00 98.19 80 ASP A CA 1
ATOM 651 C C . ASP A 1 80 ? 1.329 -4.361 3.468 1.00 98.19 80 ASP A C 1
ATOM 653 O O . ASP A 1 80 ? 1.866 -5.023 2.574 1.00 98.19 80 ASP A O 1
ATOM 657 N N . PHE A 1 81 ? 1.342 -3.026 3.485 1.00 98.44 81 PHE A N 1
ATOM 658 C CA . PHE A 1 81 ? 1.958 -2.212 2.444 1.00 98.44 81 PHE A CA 1
ATOM 659 C C . PHE A 1 81 ? 2.634 -0.957 2.994 1.00 98.44 81 PHE A C 1
ATOM 661 O O . PHE A 1 81 ? 2.306 -0.462 4.074 1.00 98.44 81 PHE A O 1
ATOM 668 N N . MET A 1 82 ? 3.556 -0.402 2.208 1.00 98.00 82 MET A N 1
ATOM 669 C CA . MET A 1 82 ? 4.118 0.918 2.452 1.00 98.00 82 MET A CA 1
ATOM 670 C C . MET A 1 82 ? 4.496 1.659 1.174 1.00 98.00 82 MET A C 1
ATOM 672 O O . MET A 1 82 ? 5.154 1.107 0.291 1.00 98.00 82 MET A O 1
ATOM 676 N N . TRP A 1 83 ? 4.147 2.943 1.139 1.00 97.00 83 TRP A N 1
ATOM 677 C CA . TRP A 1 83 ? 4.727 3.913 0.213 1.00 97.00 83 TRP A CA 1
ATOM 678 C C . TRP A 1 83 ? 5.830 4.712 0.904 1.00 97.00 83 TRP A C 1
ATOM 680 O O . TRP A 1 83 ? 5.702 5.085 2.068 1.00 97.00 83 TRP A O 1
ATOM 690 N N . LEU A 1 84 ? 6.901 5.013 0.175 1.00 95.81 84 LEU A N 1
ATOM 691 C CA . LEU A 1 84 ? 7.953 5.929 0.612 1.00 95.81 84 LEU A CA 1
ATOM 692 C C . LEU A 1 84 ? 7.748 7.285 -0.070 1.00 95.81 84 LEU A C 1
ATOM 694 O O . LEU A 1 84 ? 8.485 7.661 -0.977 1.00 95.81 84 LEU A O 1
ATOM 698 N N . SER A 1 85 ? 6.691 7.988 0.318 1.00 93.38 85 SER A N 1
ATOM 699 C CA . SER A 1 85 ? 6.292 9.252 -0.306 1.00 93.38 85 SER A CA 1
ATOM 700 C C . SER A 1 85 ? 7.042 10.434 0.296 1.00 93.38 85 SER A C 1
ATOM 702 O O . SER A 1 85 ? 7.460 10.395 1.451 1.00 93.38 85 SER A O 1
ATOM 704 N N . TYR A 1 86 ? 7.218 11.504 -0.474 1.00 92.12 86 TYR A N 1
ATOM 705 C CA . TYR A 1 86 ? 7.862 12.724 0.008 1.00 92.12 86 TYR A CA 1
ATOM 706 C C . TYR A 1 86 ? 7.467 13.946 -0.828 1.00 92.12 86 TYR A C 1
ATOM 708 O O . TYR A 1 86 ? 6.897 13.831 -1.917 1.00 92.12 86 TYR A O 1
ATOM 716 N N . ASP A 1 87 ? 7.770 15.126 -0.305 1.00 89.69 87 ASP A N 1
ATOM 717 C CA . ASP A 1 87 ? 7.761 16.389 -1.034 1.00 89.69 87 ASP A CA 1
ATOM 718 C C . ASP A 1 87 ? 9.057 17.172 -0.777 1.00 89.69 87 ASP A C 1
ATOM 720 O O . ASP A 1 87 ? 10.016 16.658 -0.204 1.00 89.69 87 ASP A O 1
ATOM 724 N N . SER A 1 88 ? 9.104 18.433 -1.206 1.00 88.44 88 SER A N 1
ATOM 725 C CA . SER A 1 88 ? 10.281 19.295 -1.049 1.00 88.44 88 SER A CA 1
ATOM 726 C C . SER A 1 88 ? 10.723 19.549 0.401 1.00 88.44 88 SER A C 1
ATOM 728 O O . SER A 1 88 ? 11.795 20.109 0.616 1.00 88.44 88 SER A O 1
ATOM 730 N N . SER A 1 89 ? 9.895 19.219 1.391 1.00 89.88 89 SER A N 1
ATOM 731 C CA . SER A 1 89 ? 10.093 19.548 2.805 1.00 89.88 89 SER A CA 1
ATOM 732 C C . SER A 1 89 ? 9.892 18.373 3.760 1.00 89.88 89 SER A C 1
ATOM 734 O O . SER A 1 89 ? 10.503 18.361 4.833 1.00 89.88 89 SER A O 1
ATOM 736 N N . VAL A 1 90 ? 9.076 17.389 3.383 1.00 92.00 90 VAL A N 1
ATOM 737 C CA . VAL A 1 90 ? 8.664 16.288 4.254 1.00 92.00 90 VAL A CA 1
ATOM 738 C C . VAL A 1 90 ? 8.930 14.947 3.581 1.00 92.00 90 VAL A C 1
ATOM 740 O O . VAL A 1 90 ? 8.514 14.712 2.450 1.00 92.00 90 VAL A O 1
ATOM 743 N N . PHE A 1 91 ? 9.575 14.036 4.308 1.00 94.44 91 PHE A N 1
ATOM 744 C CA . PHE A 1 91 ? 9.615 12.616 3.985 1.00 94.44 91 PHE A CA 1
ATOM 745 C C . PHE A 1 91 ? 8.520 11.894 4.775 1.00 94.44 91 PHE A C 1
ATOM 747 O O . PHE A 1 91 ? 8.540 11.869 6.006 1.00 94.44 91 PHE A O 1
ATOM 754 N N . SER A 1 92 ? 7.558 11.318 4.056 1.00 94.00 92 SER A N 1
ATOM 755 C CA . SER A 1 92 ? 6.321 10.753 4.594 1.00 94.00 92 SER A CA 1
ATOM 756 C C . SER A 1 92 ? 6.154 9.275 4.229 1.00 94.00 92 SER A C 1
ATOM 758 O O . SER A 1 92 ? 5.424 8.952 3.287 1.00 94.00 92 SER A O 1
ATOM 760 N N . PRO A 1 93 ? 6.784 8.336 4.960 1.00 95.75 93 PRO A N 1
ATOM 761 C CA . PRO A 1 93 ? 6.430 6.929 4.832 1.00 95.75 93 PRO A CA 1
ATOM 762 C C . PRO A 1 93 ? 4.950 6.716 5.153 1.00 95.75 93 PRO A C 1
ATOM 764 O O . PRO A 1 93 ? 4.480 7.113 6.216 1.00 95.75 93 PRO A O 1
ATOM 767 N N . VAL A 1 94 ? 4.214 6.070 4.256 1.00 96.38 94 VAL A N 1
ATOM 768 C CA . VAL A 1 94 ? 2.794 5.761 4.440 1.00 96.38 94 VAL A CA 1
ATOM 769 C C . VAL A 1 94 ? 2.665 4.269 4.699 1.00 96.38 94 VAL A C 1
ATOM 771 O O . VAL A 1 94 ? 2.752 3.485 3.760 1.00 96.38 94 VAL A O 1
ATOM 774 N N . LEU A 1 95 ? 2.484 3.876 5.959 1.00 97.44 95 LEU A N 1
ATOM 775 C CA . LEU A 1 95 ? 2.299 2.484 6.375 1.00 97.44 95 LEU A CA 1
ATOM 776 C C . LEU A 1 95 ? 0.813 2.133 6.317 1.00 97.44 95 LEU A C 1
ATOM 778 O O . LEU A 1 95 ? -0.033 2.897 6.787 1.00 97.44 95 LEU A O 1
ATOM 782 N N . ILE A 1 96 ? 0.488 0.981 5.743 1.00 97.94 96 ILE A N 1
ATOM 783 C CA . ILE A 1 96 ? -0.887 0.606 5.421 1.00 97.94 96 ILE A CA 1
ATOM 784 C C . ILE A 1 96 ? -1.147 -0.800 5.944 1.00 97.94 96 ILE A C 1
ATOM 786 O O . ILE A 1 96 ? -0.438 -1.736 5.586 1.00 97.94 96 ILE A O 1
ATOM 790 N N . GLU A 1 97 ? -2.188 -0.921 6.759 1.00 98.00 97 GLU A N 1
ATOM 791 C CA . GLU A 1 97 ? -2.765 -2.188 7.200 1.00 98.00 97 GLU A CA 1
ATOM 792 C C . GLU A 1 97 ? -4.106 -2.401 6.493 1.00 98.00 97 GLU A C 1
ATOM 794 O O . GLU A 1 97 ? -4.946 -1.488 6.431 1.00 98.00 97 GLU A O 1
ATOM 799 N N . ILE A 1 98 ? -4.329 -3.610 5.994 1.00 98.00 98 ILE A N 1
ATOM 800 C CA . ILE A 1 98 ? -5.616 -4.083 5.508 1.00 98.00 98 ILE A CA 1
ATOM 801 C C . ILE A 1 98 ? -6.164 -5.143 6.460 1.00 98.00 98 ILE A C 1
ATOM 803 O O . ILE A 1 98 ? -5.456 -5.975 7.001 1.00 98.00 98 ILE A O 1
ATOM 807 N N . GLU A 1 99 ? -7.472 -5.129 6.650 1.00 97.88 99 GLU A N 1
ATOM 808 C CA . GLU A 1 99 ? -8.175 -6.110 7.471 1.00 97.88 99 GLU A CA 1
ATOM 809 C C . GLU A 1 99 ? -9.310 -6.720 6.656 1.00 97.88 99 GLU A C 1
ATOM 811 O O . GLU A 1 99 ? -9.840 -6.066 5.764 1.00 97.88 99 GLU A O 1
ATOM 816 N N . ALA A 1 100 ? -9.740 -7.951 6.933 1.00 96.81 100 ALA A N 1
ATOM 817 C CA . ALA A 1 100 ? -10.812 -8.558 6.133 1.00 96.81 100 ALA A CA 1
ATOM 818 C C . ALA A 1 100 ? -12.079 -7.656 6.032 1.00 96.81 100 ALA A C 1
ATOM 820 O O . ALA A 1 100 ? -12.599 -7.214 7.066 1.00 96.81 100 ALA A O 1
ATOM 821 N N . PRO A 1 101 ? -12.642 -7.408 4.827 1.00 97.69 101 PRO A N 1
ATOM 822 C CA . PRO A 1 101 ? -13.793 -6.518 4.660 1.00 97.69 101 PRO A CA 1
ATOM 823 C C . PRO A 1 101 ? -15.024 -6.926 5.480 1.00 97.69 101 PRO A C 1
ATOM 825 O O . PRO A 1 101 ? -15.828 -6.075 5.852 1.00 97.69 101 PRO A O 1
ATOM 828 N N . SER A 1 102 ? -15.188 -8.210 5.802 1.00 97.50 102 SER A N 1
ATOM 829 C CA . SER A 1 102 ? -16.274 -8.687 6.664 1.00 97.50 102 SER A CA 1
ATOM 830 C C . SER A 1 102 ? -16.174 -8.230 8.124 1.00 97.50 102 SER A C 1
ATOM 832 O O . SER A 1 102 ? -17.171 -8.319 8.849 1.00 97.50 102 SER A O 1
ATOM 834 N N . LYS A 1 103 ? -14.991 -7.803 8.591 1.00 97.69 103 LYS A N 1
ATOM 835 C CA . LYS A 1 103 ? -14.776 -7.403 9.986 1.00 97.69 103 LYS A CA 1
ATOM 836 C C . LYS A 1 103 ? -15.598 -6.157 10.323 1.00 97.69 103 LYS A C 1
ATOM 838 O O . LYS A 1 103 ? -15.697 -5.211 9.541 1.00 97.69 103 LYS A O 1
ATOM 843 N N . LYS A 1 104 ? -16.216 -6.181 11.504 1.00 97.12 104 LYS A N 1
ATOM 844 C CA . LYS A 1 104 ? -17.113 -5.129 11.996 1.00 97.12 104 LYS A CA 1
ATOM 845 C C . LYS A 1 104 ? -16.351 -4.115 12.830 1.00 97.12 104 LYS A C 1
ATOM 847 O O . LYS A 1 104 ? -15.558 -4.497 13.689 1.00 97.12 104 LYS A O 1
ATOM 852 N N . LEU A 1 105 ? -16.619 -2.835 12.605 1.00 97.25 105 LEU A N 1
ATOM 853 C CA . LEU A 1 105 ? -16.084 -1.753 13.422 1.00 97.25 105 LEU A CA 1
ATOM 854 C C . LEU A 1 105 ? -16.805 -1.674 14.765 1.00 97.25 105 LEU A C 1
ATOM 856 O O . LEU A 1 105 ? -16.168 -1.345 15.763 1.00 97.25 105 LEU A O 1
ATOM 860 N N . PHE A 1 106 ? -18.109 -1.963 14.804 1.00 97.81 106 PHE A N 1
ATOM 861 C CA . PHE A 1 106 ? -18.949 -1.729 15.972 1.00 97.81 106 PHE A CA 1
ATOM 862 C C . PHE A 1 106 ? -19.656 -2.993 16.478 1.00 97.81 106 PHE A C 1
ATOM 864 O O . PHE A 1 106 ? -20.165 -3.821 15.725 1.00 97.81 106 PHE A O 1
ATOM 871 N N . ASN A 1 107 ? -19.741 -3.103 17.800 1.00 96.75 107 ASN A N 1
ATOM 872 C CA . ASN A 1 107 ? -20.641 -4.004 18.502 1.00 96.75 107 ASN A CA 1
ATOM 873 C C . ASN A 1 107 ? -22.096 -3.513 18.383 1.00 96.75 107 ASN A C 1
ATOM 875 O O . ASN A 1 107 ? -22.370 -2.383 17.974 1.00 96.75 107 ASN A O 1
ATOM 879 N N . LYS A 1 108 ? -23.054 -4.345 18.813 1.00 94.19 108 LYS A N 1
ATOM 880 C CA . LYS A 1 108 ? -24.492 -4.005 18.793 1.00 94.19 108 LYS A CA 1
ATOM 881 C C . LYS A 1 108 ? -24.847 -2.763 19.621 1.00 94.19 108 LYS A C 1
ATOM 883 O O . LYS A 1 108 ? -25.817 -2.087 19.305 1.00 94.19 108 LYS A O 1
ATOM 888 N N . ASP A 1 109 ? -24.074 -2.468 20.661 1.00 93.75 109 ASP A N 1
ATOM 889 C CA . ASP A 1 109 ? -24.215 -1.268 21.498 1.00 93.75 109 ASP A CA 1
ATOM 890 C C . ASP A 1 109 ? -23.521 -0.026 20.893 1.00 93.75 109 ASP A C 1
ATOM 892 O O . ASP A 1 109 ? -23.479 1.044 21.501 1.00 93.75 109 ASP A O 1
ATOM 896 N N . GLY A 1 110 ? -22.947 -0.163 19.694 1.00 93.44 110 GLY A N 1
ATOM 897 C CA . GLY A 1 110 ? -22.209 0.876 18.991 1.00 93.44 110 GLY A CA 1
ATOM 898 C C . GLY A 1 110 ? -20.794 1.111 19.520 1.00 93.44 110 GLY A C 1
ATOM 899 O O . GLY A 1 110 ? -20.137 2.038 19.047 1.00 93.44 110 GLY A O 1
ATOM 900 N N . SER A 1 111 ? -20.299 0.363 20.511 1.00 95.12 111 SER A N 1
ATOM 901 C CA . SER A 1 111 ? -18.890 0.411 20.945 1.00 95.12 111 SER A CA 1
ATOM 902 C C . SER A 1 111 ? -17.962 -0.228 19.900 1.00 95.12 111 SER A C 1
ATOM 904 O O . SER A 1 111 ? -18.425 -1.078 19.144 1.00 95.12 111 SER A O 1
ATOM 906 N N . PRO A 1 112 ? -16.680 0.169 19.795 1.00 96.88 112 PRO A N 1
ATOM 907 C CA . PRO A 1 112 ? -15.758 -0.481 18.866 1.00 96.88 112 PRO A CA 1
ATOM 908 C C . PRO A 1 112 ? -15.544 -1.963 19.201 1.00 96.88 112 PRO A C 1
ATOM 910 O O . PRO A 1 112 ? -15.511 -2.335 20.375 1.00 96.88 112 PRO A O 1
ATOM 913 N N . THR A 1 113 ? -15.388 -2.810 18.184 1.00 98.19 113 THR A N 1
ATOM 914 C CA . THR A 1 113 ? -15.082 -4.234 18.387 1.00 98.19 113 THR A CA 1
ATOM 915 C C . THR A 1 113 ? -13.650 -4.434 18.885 1.00 98.19 113 THR A C 1
ATOM 917 O O . THR A 1 113 ? -12.763 -3.616 18.637 1.00 98.19 113 THR A O 1
ATOM 920 N N . SER A 1 114 ? -13.393 -5.567 19.546 1.00 97.56 114 SER A N 1
ATOM 921 C CA . SER A 1 114 ? -12.034 -5.930 19.966 1.00 97.56 114 SER A CA 1
ATOM 922 C C . SER A 1 114 ? -11.080 -6.110 18.788 1.00 97.56 114 SER A C 1
ATOM 924 O O . SER A 1 114 ? -9.891 -5.838 18.922 1.00 97.56 114 SER A O 1
ATOM 926 N N . ASP A 1 115 ? -11.585 -6.581 17.646 1.00 97.50 115 ASP A N 1
ATOM 927 C CA . ASP A 1 115 ? -10.771 -6.774 16.447 1.00 97.50 115 ASP A CA 1
ATOM 928 C C . ASP A 1 115 ? -10.370 -5.430 15.846 1.00 97.50 115 ASP A C 1
ATOM 930 O O . ASP A 1 115 ? -9.203 -5.240 15.517 1.00 97.50 115 ASP A O 1
ATOM 934 N N . PHE A 1 116 ? -11.291 -4.461 15.801 1.00 97.75 116 PHE A N 1
ATOM 935 C CA . PHE A 1 116 ? -10.952 -3.096 15.409 1.00 97.75 116 PHE A CA 1
ATOM 936 C C . PHE A 1 116 ? -9.929 -2.479 16.371 1.00 97.75 116 PHE A C 1
ATOM 938 O O . PHE A 1 116 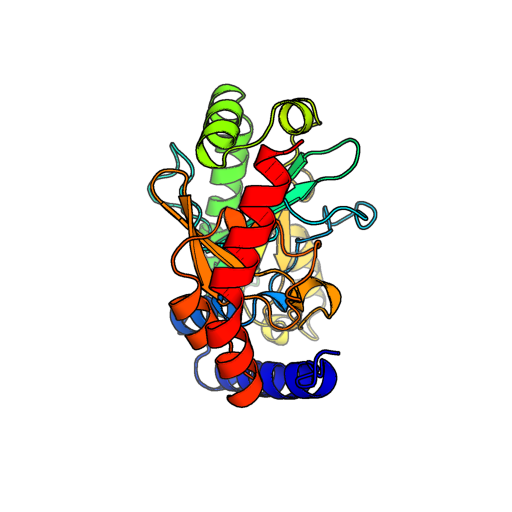? -8.951 -1.880 15.931 1.00 97.75 116 PHE A O 1
ATOM 945 N N . THR A 1 117 ? -10.113 -2.647 17.686 1.00 96.69 117 THR A N 1
ATOM 946 C CA . THR A 1 117 ? -9.155 -2.134 18.676 1.00 96.69 117 THR A CA 1
ATOM 947 C C . THR A 1 117 ? -7.759 -2.727 18.484 1.00 96.69 117 THR A C 1
ATOM 949 O O . THR A 1 117 ? -6.784 -1.989 18.572 1.00 96.69 117 THR A O 1
ATOM 952 N N . LYS A 1 118 ? -7.635 -4.025 18.178 1.00 95.88 118 LYS A N 1
ATOM 953 C CA . LYS A 1 118 ? -6.333 -4.650 17.884 1.00 95.88 118 LYS A CA 1
ATOM 954 C C . LYS A 1 118 ? -5.673 -4.042 16.644 1.00 95.88 118 LYS A C 1
ATOM 956 O O . LYS A 1 118 ? -4.503 -3.685 16.723 1.00 95.88 118 LYS A O 1
ATOM 961 N N . ALA A 1 119 ? -6.424 -3.884 15.554 1.00 95.69 119 ALA A N 1
ATOM 962 C CA . ALA A 1 119 ? -5.919 -3.285 14.319 1.00 95.69 119 ALA A CA 1
ATOM 963 C C . ALA A 1 119 ? -5.489 -1.822 14.523 1.00 95.69 119 ALA A C 1
ATOM 965 O O . ALA A 1 119 ? -4.433 -1.395 14.068 1.00 95.69 119 ALA A O 1
ATOM 966 N N . LYS A 1 120 ? -6.265 -1.043 15.287 1.00 96.25 120 LYS A N 1
ATOM 967 C CA . LYS A 1 120 ? -5.890 0.331 15.647 1.00 96.25 120 LYS A CA 1
ATOM 968 C C . LYS A 1 120 ? -4.621 0.368 16.510 1.00 96.25 120 LYS A C 1
ATOM 970 O O . LYS A 1 120 ? -3.744 1.189 16.259 1.00 96.25 120 LYS A O 1
ATOM 975 N N . ASN A 1 121 ? -4.508 -0.519 17.500 1.00 94.88 121 ASN A N 1
ATOM 976 C CA . ASN A 1 121 ? -3.327 -0.585 18.364 1.00 94.88 121 ASN A CA 1
ATOM 977 C C . ASN A 1 121 ? -2.053 -0.899 17.567 1.00 94.88 121 ASN A C 1
ATOM 979 O O . ASN A 1 121 ? -0.991 -0.407 17.922 1.00 94.88 121 ASN A O 1
ATOM 983 N N . GLN A 1 122 ? -2.151 -1.657 16.473 1.00 94.50 122 GLN A N 1
ATOM 984 C CA . GLN A 1 122 ? -1.026 -1.888 15.565 1.00 94.50 122 GLN A CA 1
ATOM 985 C C . GLN A 1 122 ? -0.517 -0.583 14.932 1.00 94.50 122 GLN A C 1
ATOM 987 O O . GLN A 1 122 ? 0.692 -0.365 14.896 1.00 94.50 122 GLN A O 1
ATOM 992 N N . LEU A 1 123 ? -1.412 0.338 14.551 1.00 95.88 123 LEU A N 1
ATOM 993 C CA . LEU A 1 123 ? -1.000 1.672 14.097 1.00 95.88 123 LEU A CA 1
ATOM 994 C C . LEU A 1 123 ? -0.333 2.484 15.218 1.00 95.88 123 LEU A C 1
ATOM 996 O O . LEU A 1 123 ? 0.667 3.162 14.983 1.00 95.88 123 LEU A O 1
ATOM 1000 N N . ASP A 1 124 ? -0.877 2.421 16.437 1.00 95.12 124 ASP A N 1
ATOM 1001 C CA . ASP A 1 124 ? -0.307 3.113 17.601 1.00 95.12 124 ASP A CA 1
ATOM 1002 C C . ASP A 1 124 ? 1.104 2.582 17.932 1.00 95.12 124 ASP A C 1
ATOM 1004 O O . ASP A 1 124 ? 2.002 3.360 18.259 1.00 95.12 124 ASP A O 1
ATOM 1008 N N . GLU A 1 125 ? 1.321 1.269 17.808 1.00 94.81 125 GLU A N 1
ATOM 1009 C CA . GLU A 1 125 ? 2.623 0.621 17.999 1.00 94.81 125 GLU A CA 1
ATOM 1010 C C . GLU A 1 125 ? 3.653 1.106 16.970 1.00 94.81 125 GLU A C 1
ATOM 1012 O O . GLU A 1 125 ? 4.789 1.416 17.341 1.00 94.81 125 GLU A O 1
ATOM 1017 N N . TRP A 1 126 ? 3.268 1.239 15.697 1.00 96.44 126 TRP A N 1
ATOM 1018 C CA . TRP A 1 126 ? 4.140 1.804 14.664 1.00 96.44 126 TRP A CA 1
ATOM 1019 C C . TRP A 1 126 ? 4.477 3.267 14.931 1.00 96.44 126 TRP A C 1
ATOM 1021 O O . TRP A 1 126 ? 5.649 3.638 14.870 1.00 96.44 126 TRP A O 1
ATOM 1031 N N . ALA A 1 127 ? 3.480 4.074 15.301 1.00 95.12 127 ALA A N 1
ATOM 1032 C CA . ALA A 1 127 ? 3.678 5.477 15.646 1.00 95.12 127 ALA A CA 1
ATOM 1033 C C . ALA A 1 127 ? 4.644 5.655 16.821 1.00 95.12 127 ALA A C 1
ATOM 1035 O O . ALA A 1 127 ? 5.595 6.432 16.733 1.00 95.12 127 ALA A O 1
ATOM 1036 N N . ALA A 1 128 ? 4.460 4.883 17.892 1.00 94.88 128 ALA A N 1
ATOM 1037 C CA . ALA A 1 128 ? 5.352 4.902 19.047 1.00 94.88 128 ALA A CA 1
ATOM 1038 C C . ALA A 1 128 ? 6.758 4.367 18.725 1.00 94.88 128 ALA A C 1
ATOM 1040 O O . ALA A 1 128 ? 7.746 4.785 19.334 1.00 94.88 128 ALA A O 1
ATOM 1041 N N . HIS A 1 129 ? 6.872 3.426 17.786 1.00 95.94 129 HIS A N 1
ATOM 1042 C CA . HIS A 1 129 ? 8.162 2.912 17.344 1.00 95.94 129 HIS A CA 1
ATOM 1043 C C . HIS A 1 129 ? 8.927 3.961 16.527 1.00 95.94 129 HIS A C 1
ATOM 1045 O O . HIS A 1 129 ? 10.080 4.256 16.845 1.00 95.94 129 HIS A O 1
ATOM 1051 N N . LEU A 1 130 ? 8.285 4.550 15.516 1.00 95.75 130 LEU A N 1
ATOM 1052 C CA . LEU A 1 130 ? 8.890 5.518 14.599 1.00 95.75 130 LEU A CA 1
ATOM 1053 C C . LEU A 1 130 ? 9.044 6.923 15.199 1.00 95.75 130 LEU A C 1
ATOM 1055 O O . LEU A 1 130 ? 9.744 7.752 14.624 1.00 95.75 130 LEU A O 1
ATOM 1059 N N . SER A 1 131 ? 8.478 7.202 16.378 1.00 94.75 131 SER A N 1
ATOM 1060 C CA . SER A 1 131 ? 8.736 8.455 17.103 1.00 94.75 131 SER A CA 1
ATOM 1061 C C . SER A 1 131 ? 10.141 8.529 17.716 1.00 94.75 131 SER A C 1
ATOM 1063 O O . SER A 1 131 ? 10.538 9.583 18.211 1.00 94.75 131 SER A O 1
ATOM 1065 N N . LYS A 1 132 ? 10.881 7.413 17.752 1.00 96.81 132 LYS A N 1
ATOM 1066 C CA . LYS A 1 132 ? 12.225 7.343 18.338 1.00 96.81 132 LYS A CA 1
ATOM 1067 C C . LYS A 1 132 ? 1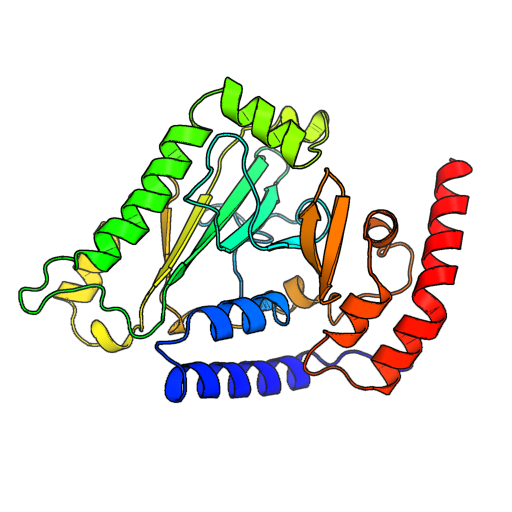3.304 7.594 17.277 1.00 96.81 132 LYS A C 1
ATOM 1069 O O . LYS A 1 132 ? 13.334 6.850 16.294 1.00 96.81 132 LYS A O 1
ATOM 1074 N N . PRO A 1 133 ? 14.223 8.560 17.469 1.00 95.94 133 PRO A N 1
ATOM 1075 C CA . PRO A 1 133 ? 15.254 8.883 16.478 1.00 95.94 133 PRO A CA 1
ATOM 1076 C C . PRO A 1 133 ? 16.107 7.684 16.044 1.00 95.94 133 PRO A C 1
ATOM 1078 O O . PRO A 1 133 ? 16.398 7.519 14.864 1.00 95.94 133 PRO A O 1
ATOM 1081 N N . GLU A 1 134 ? 16.470 6.798 16.970 1.00 96.75 134 GLU A N 1
ATOM 1082 C CA . GLU A 1 134 ? 17.247 5.593 16.673 1.00 96.75 134 GLU A CA 1
ATOM 1083 C C . GLU A 1 134 ? 16.513 4.625 15.731 1.00 96.75 134 GLU A C 1
ATOM 1085 O O . GLU A 1 134 ? 17.137 3.985 14.883 1.00 96.75 134 GLU A O 1
ATOM 1090 N N . ASN A 1 135 ? 15.184 4.552 15.826 1.00 96.94 135 ASN A N 1
ATOM 1091 C CA . ASN A 1 135 ? 14.367 3.717 14.951 1.00 96.94 135 ASN A CA 1
ATOM 1092 C C . ASN A 1 135 ? 14.165 4.367 13.583 1.00 96.94 135 ASN A C 1
ATOM 1094 O O . ASN A 1 135 ? 14.143 3.658 12.583 1.00 96.94 135 ASN A O 1
ATOM 1098 N N . GLN A 1 136 ? 14.098 5.699 13.517 1.00 97.00 136 GLN A N 1
ATOM 1099 C CA . GLN A 1 136 ? 14.092 6.429 12.245 1.00 97.00 136 GLN A CA 1
ATOM 1100 C C . GLN A 1 136 ? 15.396 6.196 11.471 1.00 97.00 136 GLN A C 1
ATOM 1102 O O . GLN A 1 136 ? 15.365 5.902 10.281 1.00 97.00 136 GLN A O 1
ATOM 1107 N N . LEU A 1 137 ? 16.546 6.226 12.155 1.00 95.81 137 LEU A N 1
ATOM 1108 C CA . LEU A 1 137 ? 17.835 5.898 11.537 1.00 95.81 137 LEU A CA 1
ATOM 1109 C C . LEU A 1 137 ? 17.869 4.458 11.010 1.00 95.81 137 LEU A C 1
ATOM 1111 O O . LEU A 1 137 ? 18.324 4.229 9.892 1.00 95.81 137 LEU A O 1
ATOM 1115 N N . ASN A 1 138 ? 17.358 3.494 11.784 1.00 95.38 138 ASN A N 1
ATOM 1116 C CA . ASN A 1 138 ? 17.230 2.113 11.316 1.00 95.38 138 ASN A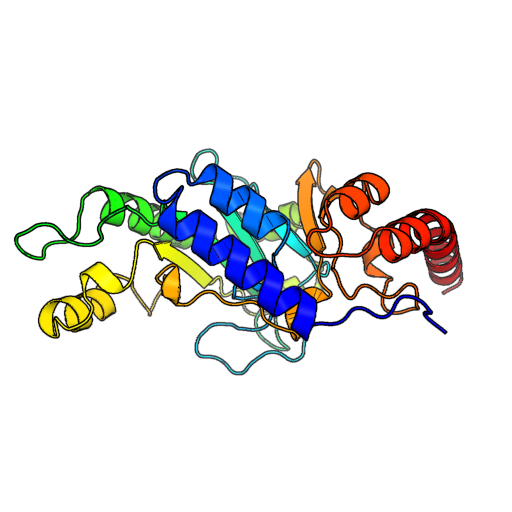 CA 1
ATOM 1117 C C . ASN A 1 138 ? 16.312 2.010 10.092 1.00 95.38 138 ASN A C 1
ATOM 1119 O O . ASN A 1 138 ? 16.673 1.331 9.138 1.00 95.38 138 ASN A O 1
ATOM 1123 N N . PHE A 1 139 ? 15.181 2.718 10.093 1.00 96.44 139 PHE A N 1
ATOM 1124 C CA . PHE A 1 139 ? 14.252 2.770 8.968 1.00 96.44 139 PHE A CA 1
ATOM 1125 C C . PHE A 1 139 ? 14.936 3.296 7.697 1.00 96.44 139 PHE A C 1
ATOM 1127 O O . PHE A 1 139 ? 14.822 2.685 6.637 1.00 96.44 139 PHE A O 1
ATOM 1134 N N . PHE A 1 140 ? 15.711 4.380 7.799 1.00 96.56 140 PHE A N 1
ATOM 1135 C CA . PHE A 1 140 ? 16.455 4.915 6.655 1.00 96.56 140 PHE A CA 1
ATOM 1136 C C . PHE A 1 140 ? 17.453 3.912 6.073 1.00 96.56 140 PHE A C 1
ATOM 1138 O O . PHE A 1 140 ? 17.637 3.861 4.859 1.00 96.56 140 PHE A O 1
ATOM 1145 N N . GLU A 1 141 ? 18.088 3.110 6.926 1.00 94.69 141 GLU A N 1
ATOM 1146 C CA . GLU A 1 141 ? 18.996 2.049 6.492 1.00 94.69 141 GLU A CA 1
ATOM 1147 C C . GLU A 1 141 ? 18.275 0.836 5.909 1.00 94.69 141 GLU A C 1
ATOM 1149 O O . GLU A 1 141 ? 18.765 0.240 4.952 1.00 94.69 141 GLU A O 1
ATOM 1154 N N . ASP A 1 142 ? 17.137 0.452 6.487 1.00 93.94 142 ASP A N 1
ATOM 1155 C CA . ASP A 1 142 ? 16.369 -0.707 6.045 1.00 93.94 142 ASP A CA 1
ATOM 1156 C C . ASP A 1 142 ? 15.843 -0.506 4.616 1.00 93.94 142 ASP A C 1
ATOM 1158 O O . ASP A 1 142 ? 15.873 -1.458 3.843 1.00 93.94 142 ASP A O 1
ATOM 1162 N N . PHE A 1 143 ? 15.444 0.723 4.254 1.00 94.81 143 PHE A N 1
ATOM 1163 C CA . PHE A 1 143 ? 14.838 1.060 2.954 1.00 94.81 143 PHE A CA 1
ATOM 1164 C C . PHE A 1 143 ? 15.742 1.842 1.990 1.00 94.81 143 PHE A C 1
ATOM 1166 O O . PHE A 1 143 ? 15.265 2.335 0.966 1.00 94.81 143 PHE A O 1
ATOM 1173 N N . ASP A 1 144 ? 17.037 1.926 2.303 1.00 93.62 144 ASP A N 1
ATOM 1174 C CA . ASP A 1 144 ? 18.063 2.577 1.477 1.00 93.62 144 ASP A CA 1
ATOM 1175 C C . ASP A 1 144 ? 17.734 4.038 1.115 1.00 93.62 144 ASP A C 1
ATOM 1177 O O . ASP A 1 144 ? 17.848 4.471 -0.028 1.00 93.62 144 ASP A O 1
ATOM 1181 N N . ILE A 1 145 ? 17.292 4.808 2.112 1.00 95.31 145 ILE A N 1
ATOM 1182 C CA . ILE A 1 145 ? 16.932 6.219 1.936 1.00 95.31 145 ILE A CA 1
ATOM 1183 C C . ILE A 1 145 ? 18.208 7.053 1.780 1.00 95.31 145 ILE A C 1
ATOM 1185 O O . ILE A 1 145 ? 19.133 6.924 2.589 1.00 95.31 145 ILE A O 1
ATOM 1189 N N . ASP A 1 146 ? 18.263 7.926 0.776 1.00 94.44 146 ASP A N 1
ATOM 1190 C CA . ASP A 1 146 ? 19.425 8.769 0.485 1.00 94.44 146 ASP A CA 1
ATOM 1191 C C . ASP A 1 146 ? 19.593 9.930 1.488 1.00 94.44 146 ASP A C 1
ATOM 1193 O O . ASP A 1 146 ? 18.700 10.260 2.269 1.00 94.44 146 ASP A O 1
ATOM 1197 N N . GLN A 1 147 ? 20.769 10.561 1.485 1.00 95.62 147 GLN A N 1
ATOM 1198 C CA . GLN A 1 147 ? 21.109 11.606 2.456 1.00 95.62 147 GLN A CA 1
ATOM 1199 C C . GLN A 1 147 ? 20.289 12.889 2.310 1.00 95.62 147 GLN A C 1
ATOM 1201 O O . GLN A 1 147 ? 20.084 13.570 3.314 1.00 95.62 147 GLN A O 1
ATOM 1206 N N . ASP A 1 148 ? 19.841 13.243 1.107 1.00 95.06 148 ASP A N 1
ATOM 1207 C CA . ASP A 1 148 ? 19.061 14.461 0.909 1.00 95.06 148 ASP A CA 1
ATOM 1208 C C . ASP A 1 148 ? 17.633 14.254 1.421 1.00 95.06 148 ASP A C 1
ATOM 1210 O O . ASP A 1 148 ? 17.135 15.088 2.179 1.00 95.06 148 ASP A O 1
ATOM 1214 N N . THR A 1 149 ? 17.036 13.090 1.156 1.00 95.06 149 THR A N 1
ATOM 1215 C CA . THR A 1 149 ? 15.739 12.707 1.735 1.00 95.06 149 THR A CA 1
ATOM 1216 C C . THR A 1 149 ? 15.794 12.623 3.265 1.00 95.06 149 THR A C 1
ATOM 1218 O O . THR A 1 149 ? 14.887 13.099 3.946 1.00 95.06 149 THR A O 1
ATOM 1221 N N . ARG A 1 150 ? 16.881 12.091 3.847 1.00 96.44 150 ARG A N 1
ATOM 1222 C CA . ARG A 1 150 ? 17.060 12.015 5.315 1.00 96.44 150 ARG A CA 1
ATOM 1223 C C . ARG A 1 150 ? 17.092 13.377 6.016 1.00 96.44 150 ARG A C 1
ATOM 1225 O O . ARG A 1 150 ? 16.915 13.426 7.231 1.00 96.44 150 ARG A O 1
ATOM 1232 N N . ARG A 1 151 ? 17.367 14.469 5.293 1.00 95.50 151 ARG A N 1
ATOM 1233 C CA . ARG A 1 151 ? 17.363 15.835 5.848 1.00 95.50 151 ARG A CA 1
ATOM 1234 C C . ARG A 1 151 ? 15.967 16.449 5.913 1.00 95.50 151 ARG A C 1
ATOM 1236 O O . ARG A 1 151 ? 15.807 17.475 6.575 1.00 95.50 151 ARG A O 1
ATOM 1243 N N . LEU A 1 152 ? 14.992 15.869 5.217 1.00 94.50 152 LEU A N 1
ATOM 1244 C CA . LEU A 1 152 ? 13.607 16.327 5.245 1.00 94.50 152 LEU A CA 1
ATOM 1245 C C . LEU A 1 152 ? 12.974 16.062 6.613 1.00 94.50 152 LEU A C 1
ATOM 1247 O O . LEU A 1 152 ? 13.450 15.242 7.402 1.00 94.50 152 LEU A O 1
ATOM 1251 N N . HIS A 1 153 ? 11.870 16.751 6.896 1.00 93.94 153 HIS A N 1
ATOM 1252 C CA . HIS A 1 153 ? 11.084 16.451 8.085 1.00 93.94 153 HIS A CA 1
ATOM 1253 C C . HIS A 1 153 ? 10.490 15.042 7.970 1.00 93.94 153 HIS A C 1
ATOM 1255 O O . HIS A 1 153 ? 9.778 14.753 7.014 1.00 93.94 153 HIS A O 1
ATOM 1261 N N . PHE A 1 154 ? 10.796 14.160 8.922 1.00 95.19 154 PHE A N 1
ATOM 1262 C CA . PHE A 1 154 ? 10.275 12.796 8.932 1.00 95.19 154 PHE A CA 1
ATOM 1263 C C . PHE A 1 154 ? 8.881 12.750 9.570 1.00 95.19 154 PHE A C 1
ATOM 1265 O O . PHE A 1 154 ? 8.756 12.915 10.785 1.00 95.19 154 PHE A O 1
ATOM 1272 N N . GLU A 1 155 ? 7.851 12.498 8.762 1.00 93.62 155 GLU A N 1
ATOM 1273 C CA . GLU A 1 155 ? 6.445 12.510 9.186 1.00 93.62 155 GLU A CA 1
ATOM 1274 C C . GLU A 1 155 ? 5.676 11.296 8.623 1.00 93.62 155 GLU A C 1
ATOM 1276 O O . GLU A 1 155 ? 5.079 11.367 7.550 1.00 93.62 155 GLU A O 1
ATOM 1281 N N . PRO A 1 156 ? 5.691 10.145 9.314 1.00 94.62 156 PRO A N 1
ATOM 1282 C CA . PRO A 1 156 ? 4.995 8.947 8.853 1.00 94.62 156 PRO A CA 1
ATOM 1283 C C . PRO A 1 156 ? 3.464 9.057 8.974 1.00 94.62 156 PRO A C 1
ATOM 1285 O O . PRO A 1 156 ? 2.939 9.601 9.946 1.00 94.62 156 PRO A O 1
ATOM 1288 N N . PHE A 1 157 ? 2.756 8.454 8.017 1.00 94.81 157 PHE A N 1
ATOM 1289 C CA . PHE A 1 157 ? 1.297 8.312 7.979 1.00 94.81 157 PHE A CA 1
ATOM 1290 C C . PHE A 1 157 ? 0.890 6.851 8.161 1.00 94.81 157 PHE A C 1
ATOM 1292 O O . PHE A 1 157 ? 1.593 5.941 7.719 1.00 94.81 157 PHE A O 1
ATOM 1299 N N . TYR A 1 158 ? -0.283 6.626 8.757 1.00 95.50 158 TYR A N 1
ATOM 1300 C CA . TYR A 1 158 ? -0.774 5.281 9.058 1.00 95.50 158 TYR A CA 1
ATOM 1301 C C . TYR A 1 158 ? -2.202 5.105 8.556 1.00 95.50 158 TYR A C 1
ATOM 1303 O O . TYR A 1 158 ? -3.125 5.781 9.014 1.00 95.50 158 TYR A O 1
ATOM 1311 N N . ILE A 1 159 ? -2.407 4.184 7.622 1.00 95.88 159 ILE A N 1
ATOM 1312 C CA . ILE A 1 159 ? -3.717 3.901 7.043 1.00 95.88 159 ILE A CA 1
ATOM 1313 C C . ILE A 1 159 ? -4.193 2.545 7.531 1.00 95.88 159 ILE A C 1
ATOM 1315 O O . ILE A 1 159 ? -3.502 1.546 7.382 1.00 95.88 159 ILE A O 1
ATOM 1319 N N . LEU A 1 160 ? -5.416 2.512 8.046 1.00 97.31 160 LEU A N 1
ATOM 1320 C CA . LEU A 1 160 ? -6.149 1.284 8.298 1.00 97.31 160 LEU A CA 1
ATOM 1321 C C . LEU A 1 160 ? -7.316 1.179 7.312 1.00 97.31 160 LEU A C 1
ATOM 1323 O O . LEU A 1 160 ? -8.241 2.002 7.332 1.00 97.31 160 LEU A O 1
ATOM 1327 N N . ILE A 1 161 ? -7.281 0.162 6.455 1.00 97.88 161 ILE A N 1
ATOM 1328 C CA . ILE A 1 161 ? -8.369 -0.199 5.545 1.00 97.88 161 ILE A CA 1
ATOM 1329 C C . ILE A 1 161 ? -9.171 -1.320 6.212 1.00 97.88 161 ILE A C 1
ATOM 1331 O O . ILE A 1 161 ? -8.718 -2.455 6.309 1.00 97.88 161 ILE A O 1
ATOM 1335 N N . TYR A 1 162 ? -10.373 -0.995 6.690 1.00 97.69 162 TYR A N 1
ATOM 1336 C CA . TYR A 1 162 ? -11.140 -1.872 7.574 1.00 97.69 162 TYR A CA 1
ATOM 1337 C C . TYR A 1 162 ? -12.633 -1.832 7.275 1.00 97.69 162 TYR A C 1
ATOM 1339 O O . TYR A 1 162 ? -13.256 -0.763 7.254 1.00 97.69 162 TYR A O 1
ATOM 1347 N N . GLY A 1 163 ? -13.222 -3.019 7.135 1.00 97.12 163 GLY A N 1
ATOM 1348 C CA . GLY A 1 163 ? -14.667 -3.196 7.060 1.00 97.12 163 GLY A CA 1
ATOM 1349 C C . GLY A 1 163 ? -15.330 -2.583 5.819 1.00 97.12 163 GLY A C 1
ATOM 1350 O O . GLY A 1 163 ? -14.696 -1.987 4.936 1.00 97.12 163 GLY A O 1
ATOM 1351 N N . ARG A 1 164 ? -16.659 -2.713 5.760 1.00 97.25 164 ARG A N 1
ATOM 1352 C CA . ARG A 1 164 ? -17.509 -2.153 4.695 1.00 97.25 164 ARG A CA 1
ATOM 1353 C C . ARG A 1 164 ? -18.293 -0.941 5.188 1.00 97.25 164 ARG A C 1
ATOM 1355 O O . ARG A 1 164 ? -18.765 -0.905 6.323 1.00 97.25 164 ARG A O 1
ATOM 1362 N N . ARG A 1 165 ? -18.512 0.028 4.298 1.00 96.06 165 ARG A N 1
ATOM 1363 C CA . ARG A 1 165 ? -19.327 1.227 4.542 1.00 96.06 165 ARG A CA 1
ATOM 1364 C C . ARG A 1 165 ? -20.762 0.883 4.931 1.00 96.06 165 ARG A C 1
ATOM 1366 O O . ARG A 1 165 ? -21.345 1.586 5.750 1.00 96.06 165 ARG A O 1
ATOM 1373 N N . SER A 1 166 ? -21.303 -0.210 4.396 1.00 96.00 166 SER A N 1
ATOM 1374 C CA . SER A 1 166 ? -22.668 -0.675 4.670 1.00 96.00 166 SER A CA 1
ATOM 1375 C C . SER A 1 166 ? -22.960 -0.949 6.151 1.00 96.00 166 SER A C 1
ATOM 1377 O O . SER A 1 166 ? -24.124 -1.022 6.524 1.00 96.00 166 SER A O 1
ATOM 1379 N N . GLU A 1 167 ? -21.946 -1.077 7.017 1.00 95.69 167 GLU A N 1
ATOM 1380 C CA . GLU A 1 167 ? -22.147 -1.208 8.466 1.00 95.69 167 GLU A CA 1
ATOM 1381 C C . GLU A 1 167 ? -22.704 0.068 9.122 1.00 95.69 167 GLU A C 1
ATOM 1383 O O . GLU A 1 167 ? -23.442 -0.017 10.101 1.00 95.69 167 GLU A O 1
ATOM 1388 N N . PHE A 1 168 ? -22.350 1.244 8.605 1.00 93.69 168 PHE A N 1
ATOM 1389 C CA . PHE A 1 168 ? -22.702 2.539 9.201 1.00 93.69 168 PHE A CA 1
ATOM 1390 C C . PHE A 1 168 ? -23.409 3.485 8.225 1.00 93.69 168 PHE A C 1
ATOM 1392 O O . PHE A 1 168 ? -23.793 4.589 8.618 1.00 93.69 168 PHE A O 1
ATOM 1399 N N . ASP A 1 169 ? -23.599 3.064 6.973 1.00 93.69 169 ASP A N 1
ATOM 1400 C CA . ASP A 1 169 ? -24.370 3.811 5.985 1.00 93.69 169 ASP A CA 1
ATOM 1401 C C . ASP A 1 169 ? -25.820 3.998 6.454 1.00 93.69 169 ASP A C 1
ATOM 1403 O O . ASP A 1 169 ? -26.430 3.093 7.024 1.00 93.69 169 ASP A O 1
ATOM 1407 N N . GLY A 1 170 ? -26.356 5.207 6.295 1.00 93.31 170 GLY A N 1
ATOM 1408 C CA . GLY A 1 170 ? -27.670 5.578 6.834 1.00 93.31 170 GLY A CA 1
ATOM 1409 C C . GLY A 1 170 ? -27.767 5.675 8.369 1.00 93.31 170 GLY A C 1
ATOM 1410 O O . GLY A 1 170 ? -28.830 6.023 8.878 1.00 93.31 170 GLY A O 1
ATOM 1411 N N . ASN A 1 171 ? -26.688 5.428 9.125 1.00 94.75 171 ASN A N 1
ATOM 1412 C CA . ASN A 1 171 ? -26.645 5.609 10.580 1.00 94.75 171 ASN A CA 1
ATOM 1413 C C . ASN A 1 171 ? -25.736 6.789 10.958 1.00 94.75 171 ASN A C 1
ATOM 1415 O O . ASN A 1 171 ? -24.511 6.661 11.064 1.00 94.75 171 ASN A O 1
ATOM 1419 N N . GLU A 1 172 ? -26.342 7.956 11.190 1.00 94.38 172 GLU A N 1
ATOM 1420 C CA . GLU A 1 172 ? -25.613 9.194 11.493 1.00 94.38 172 GLU A CA 1
ATOM 1421 C C . GLU A 1 172 ? -24.753 9.094 12.759 1.00 94.38 172 GLU A C 1
ATOM 1423 O O . GLU A 1 172 ? -23.644 9.634 12.801 1.00 94.38 172 GLU A O 1
ATOM 1428 N N . ILE A 1 173 ? -25.230 8.380 13.783 1.00 94.19 173 ILE A N 1
ATOM 1429 C CA . ILE A 1 173 ? -24.522 8.231 15.059 1.00 94.19 173 ILE A CA 1
ATOM 1430 C C . ILE A 1 173 ? -23.244 7.416 14.852 1.00 94.19 173 ILE A C 1
ATOM 1432 O O . ILE A 1 173 ? -22.162 7.874 15.229 1.00 94.19 173 ILE A O 1
ATOM 1436 N N . LEU A 1 174 ? -23.337 6.248 14.206 1.00 94.94 174 LEU A N 1
ATOM 1437 C CA . LEU A 1 174 ? -22.164 5.417 13.909 1.00 94.94 174 LEU A CA 1
ATOM 1438 C C . LEU A 1 174 ? -21.206 6.120 12.944 1.00 94.94 174 LEU A C 1
ATOM 1440 O O . LEU A 1 174 ? -19.995 6.102 13.160 1.00 94.94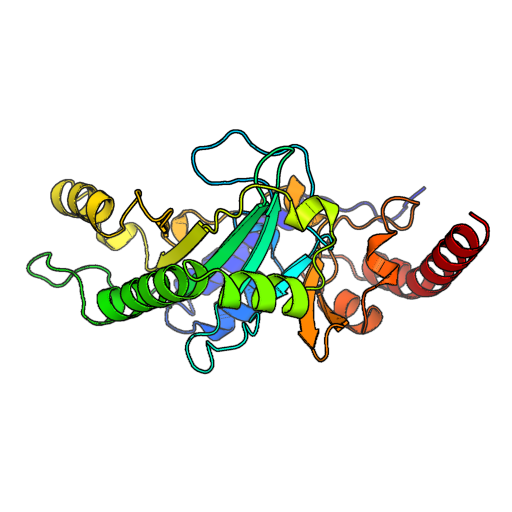 174 LEU A O 1
ATOM 1444 N N . THR A 1 175 ? -21.734 6.822 11.939 1.00 93.38 175 THR A N 1
ATOM 1445 C CA . THR A 1 175 ? -20.928 7.616 11.001 1.00 93.38 175 THR A CA 1
ATOM 1446 C C . THR A 1 175 ? -20.128 8.701 11.721 1.00 93.38 175 THR A C 1
ATOM 1448 O O . THR A 1 175 ? -18.938 8.881 11.449 1.00 93.38 175 THR A O 1
ATOM 1451 N N . ARG A 1 176 ? -20.745 9.423 12.666 1.00 91.25 176 ARG A N 1
ATOM 1452 C CA . ARG A 1 176 ? -20.051 10.428 13.484 1.00 91.25 176 ARG A CA 1
ATOM 1453 C C . ARG A 1 176 ? -19.024 9.783 14.405 1.00 91.25 176 ARG A C 1
ATOM 1455 O O . ARG A 1 176 ? -17.897 10.265 14.453 1.00 91.25 176 ARG A O 1
ATOM 1462 N N . LYS A 1 177 ? -19.379 8.682 15.072 1.00 93.69 177 LYS A N 1
ATOM 1463 C CA . LYS A 1 177 ? -18.474 7.948 15.966 1.00 93.69 177 LYS A CA 1
ATOM 1464 C C . LYS A 1 177 ? -17.242 7.429 15.229 1.00 93.69 177 LYS A C 1
ATOM 1466 O O . LYS A 1 177 ? -16.132 7.571 15.720 1.00 93.69 177 LYS A O 1
ATOM 1471 N N . ARG A 1 178 ? -17.406 6.923 14.003 1.00 93.00 178 ARG A N 1
ATOM 1472 C CA . ARG A 1 178 ? -16.297 6.462 13.156 1.00 93.00 178 ARG A CA 1
ATOM 1473 C C . ARG A 1 178 ? -15.224 7.536 12.949 1.00 93.00 178 ARG A C 1
ATOM 1475 O O . ARG A 1 178 ? -14.041 7.215 12.903 1.00 93.00 178 ARG A O 1
ATOM 1482 N N . ARG A 1 179 ? -15.613 8.813 12.834 1.00 87.50 179 ARG A N 1
ATOM 1483 C CA . ARG A 1 179 ? -14.671 9.931 12.618 1.00 87.50 179 ARG A CA 1
ATOM 1484 C C . ARG A 1 179 ? -13.730 10.170 13.799 1.00 87.50 179 ARG A C 1
ATOM 1486 O O . ARG A 1 179 ? -12.732 10.853 13.608 1.00 87.50 179 ARG A O 1
ATOM 1493 N N . THR A 1 180 ? -14.054 9.642 14.979 1.00 90.44 180 THR A N 1
ATOM 1494 C CA . THR A 1 180 ? -13.278 9.821 16.212 1.00 90.44 180 THR A CA 1
ATOM 1495 C C . THR A 1 180 ? -12.5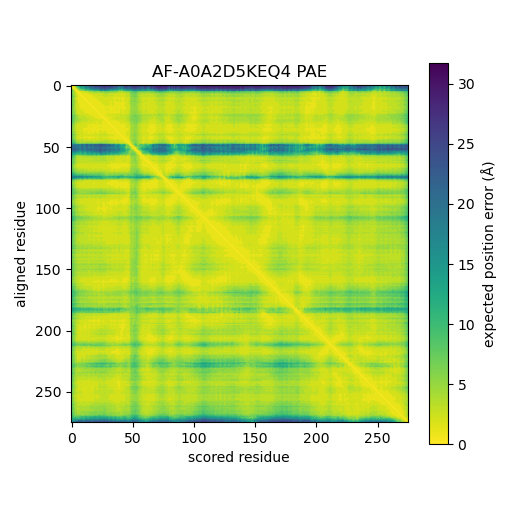17 8.558 16.622 1.00 90.44 180 THR A C 1
ATOM 1497 O O . THR A 1 180 ? -11.955 8.533 17.709 1.00 90.44 180 THR A O 1
ATOM 1500 N N . LEU A 1 181 ? -12.551 7.485 15.817 1.00 92.69 181 LEU A N 1
ATOM 1501 C CA . LEU A 1 181 ? -11.930 6.200 16.174 1.00 92.69 181 LEU A CA 1
ATOM 1502 C C . LEU A 1 181 ? -10.416 6.159 15.957 1.00 92.69 181 LEU A C 1
ATOM 1504 O O . LEU A 1 181 ? -9.744 5.315 16.544 1.00 92.69 181 LEU A O 1
ATOM 1508 N N . VAL A 1 182 ? -9.896 7.042 15.109 1.00 87.12 182 VAL A N 1
ATOM 1509 C CA . VAL A 1 182 ? -8.463 7.190 14.846 1.00 87.12 182 VAL A CA 1
ATOM 1510 C C . VAL A 1 182 ? -8.015 8.587 15.229 1.00 87.12 182 VAL A C 1
ATOM 1512 O O . VAL A 1 182 ? -8.794 9.543 15.136 1.00 87.12 182 VAL A O 1
ATOM 1515 N N . ASP A 1 183 ? -6.770 8.689 15.676 1.00 82.75 183 ASP A N 1
ATOM 1516 C CA . ASP A 1 183 ? -6.197 9.951 16.107 1.00 82.75 183 ASP A CA 1
ATOM 1517 C C . ASP A 1 183 ? -5.562 10.674 14.915 1.00 82.75 183 ASP A C 1
ATOM 1519 O O . ASP A 1 183 ? -4.564 10.249 14.338 1.00 82.75 183 ASP A O 1
ATOM 1523 N N . LYS A 1 184 ? -6.163 11.797 14.523 1.00 80.69 184 LYS A N 1
ATOM 1524 C CA . LYS A 1 184 ? -5.637 12.607 13.421 1.00 80.69 184 LYS A CA 1
ATOM 1525 C C . LYS A 1 184 ? -4.353 13.343 13.794 1.00 80.69 184 LYS A C 1
ATOM 1527 O O . LYS A 1 184 ? -3.621 13.731 12.895 1.00 80.69 184 LYS A O 1
ATOM 1532 N N . SER A 1 185 ? -4.082 13.549 15.084 1.00 82.56 185 SER A N 1
ATOM 1533 C CA . SER A 1 185 ? -2.838 14.180 15.535 1.00 82.56 185 SER A CA 1
ATOM 1534 C C . SER A 1 185 ? -1.621 13.268 15.363 1.00 82.56 185 SER A C 1
ATOM 1536 O O . SER A 1 185 ? -0.501 13.760 15.293 1.00 82.56 185 SER A O 1
ATOM 1538 N N . THR A 1 186 ? -1.842 11.958 15.220 1.00 83.94 186 THR A N 1
ATOM 1539 C CA . THR A 1 186 ? -0.809 10.958 14.917 1.00 83.94 186 THR A CA 1
ATOM 1540 C C . THR A 1 186 ? -0.839 10.509 13.455 1.00 83.94 186 THR A C 1
ATOM 1542 O O . THR A 1 186 ? -0.332 9.439 13.133 1.00 83.94 186 THR A O 1
ATOM 1545 N N . GLN A 1 187 ? -1.447 11.305 12.565 1.00 91.62 187 GLN A N 1
ATOM 1546 C CA . GLN A 1 187 ? -1.553 11.020 11.128 1.00 91.62 187 GLN A CA 1
ATOM 1547 C C . GLN A 1 187 ? -2.225 9.676 10.787 1.00 91.62 187 GLN A C 1
ATOM 1549 O O . GLN A 1 187 ? -1.946 9.061 9.753 1.00 91.62 187 GLN A O 1
ATOM 1554 N N . GLN A 1 188 ? -3.145 9.212 11.642 1.00 93.88 188 GLN A N 1
ATOM 1555 C CA . GLN A 1 188 ? -3.908 7.991 11.394 1.00 93.88 188 GLN A CA 1
ATOM 1556 C C . GLN A 1 188 ? -5.155 8.250 10.548 1.00 93.88 188 GLN A C 1
ATOM 1558 O O . GLN A 1 188 ? -5.943 9.171 10.793 1.00 93.88 188 GLN A O 1
ATOM 1563 N N . ILE A 1 189 ? -5.387 7.367 9.579 1.00 93.38 189 ILE A N 1
ATOM 1564 C CA . ILE A 1 189 ? -6.505 7.430 8.642 1.00 93.38 189 ILE A CA 1
ATOM 1565 C C . ILE A 1 189 ? -7.241 6.094 8.651 1.00 93.38 189 ILE A C 1
ATOM 1567 O O . ILE A 1 189 ? -6.651 5.034 8.484 1.00 93.38 189 ILE A O 1
ATOM 1571 N N . LEU A 1 190 ? -8.566 6.151 8.790 1.00 95.12 190 LEU A N 1
ATOM 1572 C CA . LEU A 1 190 ? -9.442 4.985 8.705 1.00 95.12 190 LEU A CA 1
ATOM 1573 C C . LEU A 1 190 ? -10.265 5.039 7.419 1.00 95.12 190 LEU A C 1
ATOM 1575 O O . LEU A 1 190 ? -11.103 5.937 7.246 1.00 95.12 190 LEU A O 1
ATOM 1579 N N . MET A 1 191 ? -10.112 4.037 6.557 1.00 94.50 191 MET A N 1
ATOM 1580 C CA . MET A 1 191 ? -10.841 3.875 5.294 1.00 94.50 191 MET A CA 1
ATOM 1581 C C . MET A 1 191 ? -11.636 2.568 5.290 1.00 94.50 191 MET A C 1
ATOM 1583 O O . MET A 1 191 ? -11.262 1.607 5.943 1.00 94.50 191 MET A O 1
ATOM 1587 N N . SER A 1 192 ? -12.774 2.548 4.596 1.00 96.69 192 SER A N 1
ATOM 1588 C CA . SER A 1 192 ? -13.475 1.297 4.278 1.00 96.69 192 SER A CA 1
ATOM 1589 C C . SER A 1 192 ? -13.038 0.802 2.905 1.00 96.69 192 SER A C 1
ATOM 1591 O O . SER A 1 192 ? -12.680 1.613 2.045 1.00 96.69 192 SER A O 1
ATOM 1593 N N . PHE A 1 193 ? -13.180 -0.499 2.662 1.00 97.94 193 PHE A N 1
ATOM 1594 C CA . PHE A 1 193 ? -12.906 -1.103 1.353 1.00 97.94 193 PHE A CA 1
ATOM 1595 C C . PHE A 1 193 ? -13.695 -0.427 0.217 1.00 97.94 193 PHE A C 1
ATOM 1597 O O . PHE A 1 193 ? -13.198 -0.283 -0.895 1.00 97.94 193 PHE A O 1
ATOM 1604 N N . ASP A 1 194 ? -14.901 0.077 0.494 1.00 97.19 194 ASP A N 1
ATOM 1605 C CA . ASP A 1 194 ? -15.748 0.787 -0.479 1.00 97.19 194 ASP A CA 1
ATOM 1606 C C . ASP A 1 194 ? -15.158 2.096 -1.020 1.00 97.19 194 ASP A C 1
ATOM 1608 O O . ASP A 1 194 ? -15.724 2.681 -1.941 1.00 97.19 194 ASP A O 1
ATOM 1612 N N . ARG A 1 195 ? -14.082 2.615 -0.415 1.00 94.38 195 ARG A N 1
ATOM 1613 C CA . ARG A 1 195 ? -13.436 3.847 -0.878 1.00 94.38 195 ARG A CA 1
ATOM 1614 C C . ARG A 1 195 ? -12.277 3.591 -1.842 1.00 94.38 195 ARG A C 1
ATOM 1616 O O . ARG A 1 195 ? -11.813 4.543 -2.463 1.00 94.38 195 ARG A O 1
ATOM 1623 N N . LEU A 1 196 ? -11.816 2.349 -1.952 1.00 96.69 196 LEU A N 1
ATOM 1624 C CA . LEU A 1 196 ? -10.700 2.004 -2.823 1.00 96.69 196 LEU A CA 1
ATOM 1625 C C . LEU A 1 196 ? -11.165 1.951 -4.276 1.00 96.69 196 LEU A C 1
ATOM 1627 O O . LEU A 1 196 ? -12.212 1.387 -4.590 1.00 96.69 196 LEU A O 1
ATOM 1631 N N . CYS A 1 197 ? -10.376 2.556 -5.152 1.00 95.31 197 CYS A N 1
ATOM 1632 C CA . CYS A 1 197 ? -10.571 2.546 -6.594 1.00 95.31 197 CYS A CA 1
ATOM 1633 C C . CYS A 1 197 ? -9.216 2.794 -7.268 1.00 95.31 197 CYS A C 1
ATOM 1635 O O . CYS A 1 197 ? -8.361 3.432 -6.651 1.00 95.31 197 CYS A O 1
ATOM 1637 N N . PRO A 1 198 ? -9.005 2.307 -8.502 1.00 95.69 198 PRO A N 1
ATOM 1638 C CA . PRO A 1 198 ? -7.729 2.465 -9.173 1.00 95.69 198 PRO A CA 1
ATOM 1639 C C . PRO A 1 198 ? -7.496 3.931 -9.551 1.00 95.69 198 PRO A C 1
ATOM 1641 O O . PRO A 1 198 ? -8.336 4.557 -10.204 1.00 95.69 198 PRO A O 1
ATOM 1644 N N . ASN A 1 199 ? -6.334 4.457 -9.184 1.00 92.81 199 ASN A N 1
ATOM 1645 C CA . ASN A 1 199 ? -5.833 5.753 -9.629 1.00 92.81 199 ASN A CA 1
ATOM 1646 C C . ASN A 1 199 ? -5.009 5.603 -10.919 1.00 92.81 199 ASN A C 1
ATOM 1648 O O . ASN A 1 199 ? -4.096 4.782 -10.983 1.00 92.81 199 ASN A O 1
ATOM 1652 N N . GLU A 1 200 ? -5.307 6.403 -11.948 1.00 92.50 200 GLU A N 1
ATOM 1653 C CA . GLU A 1 200 ? -4.596 6.353 -13.236 1.00 92.50 200 GLU A CA 1
ATOM 1654 C C . GLU A 1 200 ? -3.110 6.696 -13.114 1.00 92.50 200 GLU A C 1
ATOM 1656 O O . GLU A 1 200 ? -2.281 6.166 -13.851 1.00 92.50 200 GLU A O 1
ATOM 1661 N N . ILE A 1 201 ? -2.764 7.594 -12.200 1.00 89.62 201 ILE A N 1
ATOM 1662 C CA . ILE A 1 201 ? -1.380 8.020 -12.005 1.00 89.62 201 ILE A CA 1
ATOM 1663 C C . ILE A 1 201 ? -0.563 6.824 -11.496 1.00 89.62 201 ILE A C 1
ATOM 1665 O O . ILE A 1 201 ? 0.494 6.510 -12.046 1.00 89.62 201 ILE A O 1
ATOM 1669 N N . ASP A 1 202 ? -1.114 6.087 -10.536 1.00 92.38 202 ASP A N 1
ATOM 1670 C CA . ASP A 1 202 ? -0.387 5.064 -9.788 1.00 92.38 202 ASP A CA 1
ATOM 1671 C C . ASP A 1 202 ? -0.148 3.782 -10.606 1.00 92.38 202 ASP A C 1
ATOM 1673 O O . ASP A 1 202 ? 0.741 3.003 -10.283 1.00 92.38 202 ASP A O 1
ATOM 1677 N N . VAL A 1 203 ? -0.859 3.571 -11.726 1.00 93.19 203 VAL A N 1
ATOM 1678 C CA . VAL A 1 203 ? -0.679 2.373 -12.579 1.00 93.19 203 VAL A CA 1
ATOM 1679 C C . VAL A 1 203 ? 0.695 2.271 -13.257 1.00 93.19 203 VAL A C 1
ATOM 1681 O O . VAL A 1 203 ? 0.973 1.267 -13.913 1.00 93.19 203 VAL A O 1
ATOM 1684 N N . ARG A 1 204 ? 1.546 3.303 -13.165 1.00 91.44 204 ARG A N 1
ATOM 1685 C CA . ARG A 1 204 ? 2.933 3.247 -13.662 1.00 91.44 204 ARG A CA 1
ATOM 1686 C C . ARG A 1 204 ? 3.905 2.613 -12.667 1.00 91.44 204 ARG A C 1
ATOM 1688 O O . ARG A 1 204 ? 4.934 2.107 -13.107 1.00 91.44 204 ARG A O 1
ATOM 1695 N N . PHE A 1 205 ? 3.591 2.669 -11.373 1.00 94.31 205 PHE A N 1
ATOM 1696 C CA . PHE A 1 205 ? 4.455 2.148 -10.319 1.00 94.31 205 PHE A CA 1
ATOM 1697 C C . PHE A 1 205 ? 4.398 0.632 -10.278 1.00 94.31 205 PHE A C 1
ATOM 1699 O O . PHE A 1 205 ? 3.477 0.021 -10.819 1.00 94.31 205 PHE A O 1
ATOM 1706 N N . SER A 1 206 ? 5.384 0.034 -9.624 1.00 96.31 206 SER A N 1
ATOM 1707 C CA . SER A 1 206 ? 5.481 -1.413 -9.449 1.00 96.31 206 SER A CA 1
ATOM 1708 C C . SER A 1 206 ? 5.153 -1.827 -8.017 1.00 96.31 206 SER A C 1
ATOM 1710 O O . SER A 1 206 ? 5.208 -1.013 -7.102 1.00 96.31 206 SER A O 1
ATOM 1712 N N . CYS A 1 207 ? 4.804 -3.091 -7.791 1.00 98.12 207 CYS A N 1
ATOM 1713 C CA . CYS A 1 207 ? 4.725 -3.646 -6.442 1.00 98.12 207 CYS A CA 1
ATOM 1714 C C . CYS A 1 207 ? 5.925 -4.550 -6.200 1.00 98.12 207 CYS A C 1
ATOM 1716 O O . CYS A 1 207 ? 6.269 -5.386 -7.038 1.00 98.12 207 CYS A O 1
ATOM 1718 N N . CYS A 1 208 ? 6.575 -4.362 -5.061 1.00 97.75 208 CYS A N 1
ATOM 1719 C CA . CYS A 1 208 ? 7.887 -4.906 -4.760 1.00 97.75 208 CYS A CA 1
ATOM 1720 C C . CYS A 1 208 ? 7.883 -5.420 -3.311 1.00 97.75 208 CYS A C 1
ATOM 1722 O O . CYS A 1 208 ? 7.143 -4.908 -2.479 1.00 97.75 208 CYS A O 1
ATOM 1724 N N . TYR A 1 209 ? 8.725 -6.389 -2.964 1.00 96.56 209 TYR A N 1
ATOM 1725 C CA . TYR A 1 209 ? 9.088 -6.649 -1.566 1.00 96.56 209 TYR A CA 1
ATOM 1726 C C . TYR A 1 209 ? 10.582 -6.432 -1.377 1.00 96.56 209 TYR A C 1
ATOM 1728 O O . TYR A 1 209 ? 11.379 -6.611 -2.302 1.00 96.56 209 TYR A O 1
ATOM 1736 N N . MET A 1 210 ? 10.979 -6.064 -0.163 1.00 93.69 210 MET A N 1
ATOM 1737 C CA . MET A 1 210 ? 12.385 -5.861 0.158 1.00 93.69 210 MET A CA 1
ATOM 1738 C C . MET A 1 210 ? 12.972 -7.083 0.862 1.00 93.69 210 MET A C 1
ATOM 1740 O O . MET A 1 210 ? 12.443 -7.567 1.866 1.00 93.69 210 MET A O 1
ATOM 1744 N N . ARG A 1 211 ? 14.094 -7.583 0.345 1.00 89.69 211 ARG A N 1
ATOM 1745 C CA . ARG A 1 211 ? 14.876 -8.656 0.963 1.00 89.69 211 ARG A CA 1
ATOM 1746 C C . ARG A 1 211 ? 16.350 -8.314 0.855 1.00 89.69 211 ARG A C 1
ATOM 1748 O O . ARG A 1 211 ? 16.823 -8.050 -0.238 1.00 89.69 211 ARG A O 1
ATOM 1755 N N . GLU A 1 212 ? 17.059 -8.332 1.984 1.00 86.00 212 GLU A N 1
ATOM 1756 C CA . GLU A 1 212 ? 18.512 -8.082 2.021 1.00 86.00 212 GLU A CA 1
ATOM 1757 C C . GLU A 1 212 ? 18.894 -6.754 1.328 1.00 86.00 212 GLU A C 1
ATOM 1759 O O . GLU A 1 212 ? 19.866 -6.687 0.585 1.00 86.00 212 GLU A O 1
ATOM 1764 N N . ARG A 1 213 ? 18.093 -5.697 1.560 1.00 85.38 213 ARG A N 1
ATOM 1765 C CA . ARG A 1 213 ? 18.207 -4.365 0.922 1.00 85.38 213 ARG A CA 1
ATOM 1766 C C . ARG A 1 213 ? 18.062 -4.367 -0.609 1.00 85.38 213 ARG A C 1
ATOM 1768 O O . ARG A 1 213 ? 18.435 -3.404 -1.264 1.00 85.38 213 ARG A O 1
ATOM 1775 N N . GLN A 1 214 ? 17.500 -5.426 -1.190 1.00 92.06 214 GLN A N 1
ATOM 1776 C CA . GLN A 1 214 ? 17.173 -5.506 -2.612 1.00 92.06 214 GLN A CA 1
ATOM 1777 C C . GLN A 1 214 ? 15.661 -5.516 -2.822 1.00 92.06 214 GLN A C 1
ATOM 1779 O O . GLN A 1 214 ? 14.925 -6.254 -2.156 1.00 92.06 214 GLN A O 1
ATOM 1784 N N . LEU A 1 215 ? 15.203 -4.725 -3.790 1.00 95.25 215 LEU A N 1
ATOM 1785 C CA . LEU A 1 215 ? 13.815 -4.718 -4.228 1.00 95.25 215 LEU A CA 1
ATOM 1786 C C . LEU A 1 215 ? 13.576 -5.869 -5.197 1.00 95.25 215 LEU A C 1
ATOM 1788 O O . LEU A 1 215 ? 14.198 -5.970 -6.252 1.00 95.25 215 LEU A O 1
ATOM 1792 N N . ASN A 1 216 ? 12.663 -6.751 -4.822 1.00 97.00 216 ASN A N 1
ATOM 1793 C CA . ASN A 1 216 ? 12.245 -7.885 -5.622 1.00 97.00 216 ASN A CA 1
ATOM 1794 C C . ASN A 1 216 ? 10.846 -7.600 -6.147 1.00 97.00 216 ASN A C 1
ATOM 1796 O O . ASN A 1 216 ? 9.934 -7.330 -5.366 1.00 97.00 216 ASN A O 1
ATOM 1800 N N . LEU A 1 217 ? 10.687 -7.646 -7.463 1.00 97.19 217 LEU A N 1
ATOM 1801 C CA . LEU A 1 217 ? 9.425 -7.338 -8.107 1.00 97.19 217 LEU A CA 1
ATOM 1802 C C . LEU A 1 217 ? 8.383 -8.427 -7.806 1.00 97.19 217 LEU A C 1
ATOM 1804 O O . LEU A 1 217 ? 8.664 -9.616 -7.964 1.00 97.19 217 LEU A O 1
ATOM 1808 N N . ILE A 1 218 ? 7.189 -8.002 -7.390 1.00 97.88 218 ILE A N 1
ATOM 1809 C CA . ILE A 1 218 ? 5.984 -8.838 -7.311 1.00 97.88 218 ILE A CA 1
ATOM 1810 C C . ILE A 1 218 ? 5.177 -8.668 -8.590 1.00 97.88 218 ILE A C 1
ATOM 1812 O O . ILE A 1 218 ? 4.881 -9.654 -9.248 1.00 97.88 218 ILE A O 1
ATOM 1816 N N . ALA A 1 219 ? 4.857 -7.427 -8.960 1.00 97.81 219 ALA A N 1
ATOM 1817 C CA . ALA A 1 219 ? 4.114 -7.112 -10.174 1.00 97.81 219 ALA A CA 1
ATOM 1818 C C . ALA A 1 219 ? 4.624 -5.804 -10.785 1.00 97.81 219 ALA A C 1
ATOM 1820 O O . ALA A 1 219 ? 4.810 -4.809 -10.081 1.00 97.81 219 ALA A O 1
ATOM 1821 N N . LEU A 1 220 ? 4.853 -5.808 -12.098 1.00 96.81 220 LEU A N 1
ATOM 1822 C CA . LEU A 1 220 ? 5.285 -4.625 -12.839 1.00 96.81 220 LEU A CA 1
ATOM 1823 C C . LEU A 1 220 ? 4.123 -3.646 -13.051 1.00 96.81 220 LEU A C 1
ATOM 1825 O O . LEU A 1 220 ? 2.978 -4.053 -13.251 1.00 96.81 220 LEU A O 1
ATOM 1829 N N . GLY A 1 221 ? 4.430 -2.349 -13.071 1.00 94.12 221 GLY A N 1
ATOM 1830 C CA . GLY A 1 221 ? 3.450 -1.315 -13.389 1.00 94.12 221 GLY A CA 1
ATOM 1831 C C . GLY A 1 221 ? 2.822 -1.482 -14.769 1.00 94.12 221 GLY A C 1
ATOM 1832 O O . GLY A 1 221 ? 3.502 -1.626 -15.786 1.00 94.12 221 GLY A O 1
ATOM 1833 N N . GLN A 1 222 ? 1.496 -1.393 -14.826 1.00 91.88 222 GLN A N 1
ATOM 1834 C CA . GLN A 1 222 ? 0.716 -1.620 -16.041 1.00 91.88 222 GLN A CA 1
ATOM 1835 C C . GLN A 1 222 ? 1.062 -0.636 -17.164 1.00 91.88 222 GLN A C 1
ATOM 1837 O O . GLN A 1 222 ? 1.083 -1.007 -18.340 1.00 91.88 222 GLN A O 1
ATOM 1842 N N . LYS A 1 223 ? 1.396 0.610 -16.803 1.00 91.56 223 LYS A N 1
ATOM 1843 C CA . LYS A 1 223 ? 1.757 1.703 -17.724 1.00 91.56 223 LYS A CA 1
ATOM 1844 C C . LYS A 1 223 ? 3.268 1.953 -17.801 1.00 91.56 223 LYS A C 1
ATOM 1846 O O . LYS A 1 223 ? 3.675 3.013 -18.273 1.00 91.56 223 LYS A O 1
ATOM 1851 N N . VAL A 1 224 ? 4.098 0.997 -17.371 1.00 90.06 224 VAL A N 1
ATOM 1852 C CA . VAL A 1 224 ? 5.554 1.092 -17.541 1.00 90.06 224 VAL A CA 1
ATOM 1853 C C . VAL A 1 224 ? 5.908 1.317 -19.015 1.00 90.06 224 VAL A C 1
ATOM 1855 O O . VAL A 1 224 ? 5.298 0.728 -19.919 1.00 90.06 224 VAL A O 1
ATOM 1858 N N . LYS A 1 225 ? 6.880 2.191 -19.256 1.00 87.31 225 LYS A N 1
ATOM 1859 C CA . LYS A 1 225 ? 7.450 2.453 -20.578 1.00 87.31 225 LYS A CA 1
ATOM 1860 C C . LYS A 1 225 ? 8.912 2.064 -20.546 1.00 87.31 225 LYS A C 1
ATOM 1862 O O . LYS A 1 225 ? 9.586 2.352 -19.567 1.00 87.31 225 LYS A O 1
ATOM 1867 N N . LEU A 1 226 ? 9.397 1.429 -21.607 1.00 89.50 226 LEU A N 1
ATOM 1868 C CA . LEU A 1 226 ? 10.820 1.139 -21.772 1.00 89.50 226 LEU A CA 1
ATOM 1869 C C . LEU A 1 226 ? 11.491 2.352 -22.430 1.00 89.50 226 LEU A C 1
ATOM 1871 O O . LEU A 1 226 ? 11.821 2.345 -23.611 1.00 89.50 226 LEU A O 1
ATOM 1875 N N . ASP A 1 227 ? 11.611 3.437 -21.667 1.00 86.75 227 ASP A N 1
ATOM 1876 C CA . ASP A 1 227 ? 12.325 4.656 -22.054 1.00 86.75 227 ASP A CA 1
ATOM 1877 C C . ASP A 1 227 ? 13.222 5.138 -20.893 1.00 86.75 227 ASP A C 1
ATOM 1879 O O . ASP A 1 227 ? 13.459 4.395 -19.937 1.00 86.75 227 ASP A O 1
ATOM 1883 N N . GLY A 1 228 ? 13.758 6.360 -20.966 1.00 82.06 228 GLY A N 1
ATOM 1884 C CA . GLY A 1 228 ? 14.609 6.919 -19.908 1.00 82.06 228 GLY A CA 1
ATOM 1885 C C . GLY A 1 228 ? 13.913 7.081 -18.548 1.00 82.06 228 GLY A C 1
ATOM 1886 O O . GLY A 1 228 ? 14.595 7.170 -17.534 1.00 82.06 228 GLY A O 1
ATOM 1887 N N . SER A 1 229 ? 12.575 7.087 -18.494 1.00 81.94 229 SER A N 1
ATOM 1888 C CA . SER A 1 229 ? 11.826 7.117 -17.226 1.00 81.94 229 SER A CA 1
ATOM 1889 C C . SER A 1 229 ? 11.815 5.766 -16.500 1.00 81.94 229 SER A C 1
ATOM 1891 O O . SER A 1 229 ? 11.452 5.700 -15.331 1.00 81.94 229 SER A O 1
ATOM 1893 N N . ALA A 1 230 ? 12.253 4.690 -17.159 1.00 83.81 230 ALA A N 1
ATOM 1894 C CA . ALA A 1 230 ? 12.319 3.338 -16.604 1.00 83.81 230 ALA A CA 1
ATOM 1895 C C . ALA A 1 230 ? 13.581 3.076 -15.760 1.00 83.81 230 ALA A C 1
ATOM 1897 O O . ALA A 1 230 ? 13.904 1.925 -15.469 1.00 83.81 230 ALA A O 1
ATOM 1898 N N . ASP A 1 231 ? 14.325 4.120 -15.395 1.00 86.56 231 ASP A N 1
ATOM 1899 C CA . ASP A 1 231 ? 15.610 4.004 -14.706 1.00 86.56 231 ASP A CA 1
ATOM 1900 C C . ASP A 1 231 ? 15.518 3.279 -13.354 1.00 86.56 231 ASP A C 1
ATOM 1902 O O . ASP A 1 231 ? 16.421 2.532 -12.981 1.00 86.56 231 ASP A O 1
ATOM 1906 N N . TYR A 1 232 ? 14.388 3.396 -12.653 1.00 89.31 232 TYR A N 1
ATOM 1907 C CA . TYR A 1 232 ? 14.142 2.670 -11.404 1.00 89.31 232 TYR A CA 1
ATOM 1908 C C . TYR A 1 232 ? 14.204 1.141 -11.575 1.00 89.31 232 TYR A C 1
ATOM 1910 O O . TYR A 1 232 ? 14.613 0.425 -10.656 1.00 89.31 232 TYR A O 1
ATOM 1918 N N . LEU A 1 233 ? 13.885 0.623 -12.772 1.00 92.00 233 LEU A N 1
ATOM 1919 C CA . LEU A 1 233 ? 13.933 -0.810 -13.073 1.00 92.00 233 LEU A CA 1
ATOM 1920 C C . LEU A 1 233 ? 15.346 -1.385 -12.927 1.00 92.00 233 LEU A C 1
ATOM 1922 O O . LEU A 1 233 ? 15.488 -2.588 -12.706 1.00 92.00 233 LEU A O 1
ATOM 1926 N N . THR A 1 234 ? 16.400 -0.559 -13.003 1.00 91.94 234 THR A N 1
ATOM 1927 C CA . THR A 1 234 ? 17.785 -1.034 -12.849 1.00 91.94 234 THR A CA 1
ATOM 1928 C C . THR A 1 234 ? 18.064 -1.625 -11.470 1.00 91.94 234 THR A C 1
ATOM 1930 O O . THR A 1 234 ? 19.003 -2.420 -11.338 1.00 91.94 234 THR A O 1
ATOM 1933 N N . ASN A 1 235 ? 17.258 -1.242 -10.474 1.00 90.69 235 ASN A N 1
ATOM 1934 C CA . ASN A 1 235 ? 17.394 -1.620 -9.069 1.00 90.69 235 ASN A CA 1
ATOM 1935 C C . ASN A 1 235 ? 16.481 -2.794 -8.675 1.00 90.69 235 ASN A C 1
ATOM 1937 O O . ASN A 1 235 ? 16.575 -3.291 -7.552 1.00 90.69 235 ASN A O 1
ATOM 1941 N N . LEU A 1 236 ? 15.617 -3.254 -9.586 1.00 93.31 236 LEU A N 1
ATOM 1942 C CA . LEU A 1 236 ? 14.652 -4.316 -9.322 1.00 93.31 236 LEU A CA 1
ATOM 1943 C C . LEU A 1 236 ? 15.189 -5.691 -9.732 1.00 93.31 236 LEU A C 1
ATOM 1945 O O . LEU A 1 236 ? 15.827 -5.860 -10.772 1.00 93.31 236 LEU A O 1
ATOM 1949 N N . GLN A 1 237 ? 14.883 -6.693 -8.915 1.00 94.81 237 GLN A N 1
ATOM 1950 C CA . GLN A 1 237 ? 15.124 -8.109 -9.190 1.00 94.81 237 GLN A CA 1
ATOM 1951 C C . GLN A 1 237 ? 13.838 -8.797 -9.672 1.00 94.81 237 GLN A C 1
ATOM 1953 O O . GLN A 1 237 ? 12.737 -8.307 -9.431 1.00 94.81 237 GLN A O 1
ATOM 1958 N N . ASN A 1 238 ? 13.967 -9.970 -10.304 1.00 94.56 238 ASN A N 1
ATOM 1959 C CA . ASN A 1 238 ? 12.846 -10.826 -10.737 1.00 94.56 238 ASN A CA 1
ATOM 1960 C C . ASN A 1 238 ? 11.869 -10.176 -11.736 1.00 94.56 238 ASN A C 1
ATOM 1962 O O . ASN A 1 238 ? 10.671 -10.450 -11.719 1.00 94.56 238 ASN A O 1
ATOM 1966 N N . LEU A 1 239 ? 12.387 -9.346 -12.643 1.00 94.94 239 LEU A N 1
ATOM 1967 C CA . LEU A 1 239 ? 11.592 -8.589 -13.619 1.00 94.94 239 LEU A CA 1
ATOM 1968 C C . LEU A 1 239 ? 10.635 -9.454 -14.446 1.00 94.94 239 LEU A C 1
ATOM 1970 O O . LEU A 1 239 ? 9.474 -9.103 -14.614 1.00 94.94 239 LEU A O 1
ATOM 1974 N N . GLN A 1 240 ? 11.122 -10.594 -14.941 1.00 95.06 240 GLN A N 1
ATOM 1975 C CA . GLN A 1 240 ? 10.339 -11.502 -15.786 1.00 95.06 240 GLN A CA 1
ATOM 1976 C C . GLN A 1 240 ? 9.115 -12.039 -15.035 1.00 95.06 240 GLN A C 1
ATOM 1978 O O . GLN A 1 240 ? 8.000 -11.938 -15.540 1.00 95.06 240 GLN A O 1
ATOM 1983 N N . ASN A 1 241 ? 9.311 -12.493 -13.793 1.00 94.69 241 ASN A N 1
ATOM 1984 C CA . ASN A 1 241 ? 8.219 -12.950 -12.937 1.00 94.69 241 ASN A CA 1
ATOM 1985 C C . ASN A 1 241 ? 7.222 -11.817 -12.668 1.00 94.69 241 ASN A C 1
ATOM 1987 O O . ASN A 1 241 ? 6.020 -12.025 -12.749 1.00 94.69 241 ASN A O 1
ATOM 1991 N N . GLY A 1 242 ? 7.694 -10.596 -12.406 1.00 96.56 242 GLY A N 1
ATOM 1992 C CA . GLY A 1 242 ? 6.779 -9.476 -12.188 1.00 96.56 242 GLY A CA 1
ATOM 1993 C C . GLY A 1 242 ? 5.965 -9.076 -13.422 1.00 96.56 242 GLY A C 1
ATOM 1994 O O . GLY A 1 242 ? 4.877 -8.525 -13.267 1.00 96.56 242 GLY A O 1
ATOM 1995 N N . ILE A 1 243 ? 6.443 -9.373 -14.636 1.00 97.00 243 ILE A N 1
ATOM 1996 C CA . ILE A 1 243 ? 5.651 -9.219 -15.868 1.00 97.00 243 ILE A CA 1
ATOM 1997 C C . ILE A 1 243 ? 4.558 -10.295 -15.948 1.00 97.00 243 ILE A C 1
ATOM 1999 O O . ILE A 1 243 ? 3.426 -9.996 -16.336 1.00 97.00 243 ILE A O 1
ATOM 2003 N N . ASP A 1 244 ? 4.862 -11.536 -15.556 1.00 96.94 244 ASP A N 1
ATOM 2004 C CA . ASP A 1 244 ? 3.869 -12.620 -15.510 1.00 96.94 244 ASP A CA 1
ATOM 2005 C C . ASP A 1 244 ? 2.679 -12.265 -14.612 1.00 96.94 244 ASP A C 1
ATOM 2007 O O . ASP A 1 244 ? 1.521 -12.487 -14.980 1.00 96.94 244 ASP A O 1
ATOM 2011 N N . GLU A 1 245 ? 2.970 -11.619 -13.486 1.00 97.19 245 GLU A N 1
ATOM 2012 C CA . GLU A 1 245 ? 2.012 -11.236 -12.450 1.00 97.19 245 GLU A CA 1
ATOM 2013 C C . GLU A 1 245 ? 1.140 -10.013 -12.808 1.00 97.19 245 GLU A C 1
ATOM 2015 O O . GLU A 1 245 ? 0.183 -9.710 -12.090 1.00 97.19 245 GLU A O 1
ATOM 2020 N N . MET A 1 246 ? 1.400 -9.325 -13.930 1.00 95.56 246 MET A N 1
ATOM 2021 C CA . MET A 1 246 ? 0.583 -8.189 -14.381 1.00 95.56 246 MET A CA 1
ATOM 2022 C C . MET A 1 246 ? -0.853 -8.640 -14.701 1.00 95.56 246 MET A C 1
ATOM 2024 O O . MET A 1 246 ? -1.098 -9.363 -15.672 1.00 95.56 246 MET A O 1
ATOM 2028 N N . MET A 1 247 ? -1.832 -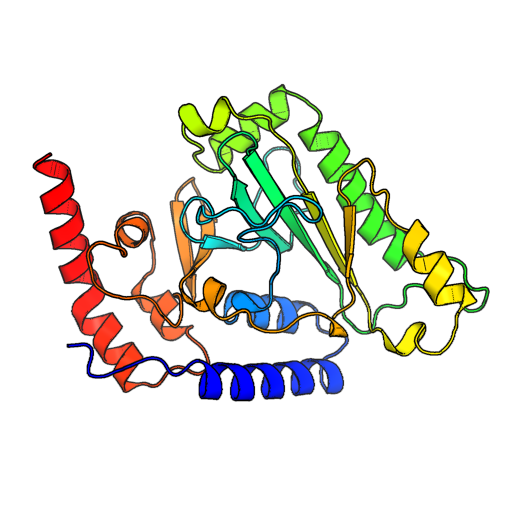8.206 -13.907 1.00 94.31 247 MET A N 1
ATOM 2029 C CA . MET A 1 247 ? -3.250 -8.500 -14.157 1.00 94.31 247 MET A CA 1
ATOM 2030 C C . MET A 1 247 ? -3.847 -7.572 -15.217 1.00 94.31 247 MET A C 1
ATOM 2032 O O . MET A 1 247 ? -3.394 -6.447 -15.378 1.00 94.31 247 MET A O 1
ATOM 2036 N N . PHE A 1 248 ? -4.882 -8.025 -15.932 1.00 94.69 248 PHE A N 1
ATOM 2037 C CA . PHE A 1 248 ? -5.631 -7.203 -16.903 1.00 94.69 248 PHE A CA 1
ATOM 2038 C C . PHE A 1 248 ? -4.757 -6.504 -17.964 1.00 94.69 248 PHE A C 1
ATOM 2040 O O . PHE A 1 248 ? -5.105 -5.438 -18.470 1.00 94.69 248 PHE A O 1
ATOM 2047 N N . THR A 1 249 ? -3.628 -7.125 -18.301 1.00 92.81 249 THR A N 1
ATOM 2048 C CA . THR A 1 249 ? -2.693 -6.696 -19.341 1.00 92.81 249 THR A CA 1
ATOM 2049 C C . THR A 1 249 ? -2.627 -7.779 -20.406 1.00 92.81 249 THR A C 1
ATOM 2051 O O . THR A 1 249 ? -2.613 -8.962 -20.067 1.00 92.81 249 THR A O 1
ATOM 2054 N N . SER A 1 250 ? -2.618 -7.374 -21.679 1.00 92.31 250 SER A N 1
ATOM 2055 C CA . SER A 1 250 ? -2.636 -8.313 -22.802 1.00 92.31 250 SER A CA 1
ATOM 2056 C C . SER A 1 250 ? -1.344 -9.126 -22.888 1.00 92.31 250 SER A C 1
ATOM 2058 O O . SER A 1 250 ? -0.272 -8.652 -22.495 1.00 92.31 250 SER A O 1
ATOM 2060 N N . ASP A 1 251 ? -1.447 -10.338 -23.430 1.00 93.38 251 ASP A N 1
ATOM 2061 C CA . ASP A 1 251 ? -0.297 -11.227 -23.600 1.00 93.38 251 ASP A CA 1
ATOM 2062 C C . ASP A 1 251 ? 0.744 -10.605 -24.536 1.00 93.38 251 ASP A C 1
ATOM 2064 O O . ASP A 1 251 ? 1.931 -10.642 -24.235 1.00 93.38 251 ASP A O 1
ATOM 2068 N N . GLU A 1 252 ? 0.321 -9.896 -25.587 1.00 93.31 252 GLU A N 1
ATOM 2069 C CA . GLU A 1 252 ? 1.240 -9.216 -26.505 1.00 93.31 252 GLU A CA 1
ATOM 2070 C C . GLU A 1 252 ? 2.065 -8.136 -25.792 1.00 93.31 252 GLU A C 1
ATOM 2072 O O . GLU A 1 252 ? 3.263 -7.989 -26.044 1.00 93.31 252 GLU A O 1
ATOM 2077 N N . ARG A 1 253 ? 1.450 -7.395 -24.856 1.00 92.69 253 ARG A N 1
ATOM 2078 C CA . ARG A 1 253 ? 2.169 -6.412 -24.036 1.00 92.69 253 ARG A CA 1
ATOM 2079 C C . ARG A 1 253 ? 3.156 -7.100 -23.096 1.00 92.69 253 ARG A C 1
ATOM 2081 O O . ARG A 1 253 ? 4.279 -6.615 -22.962 1.00 92.69 253 ARG A O 1
ATOM 2088 N N . LYS A 1 254 ? 2.768 -8.210 -22.458 1.00 95.00 254 LYS A N 1
ATOM 2089 C CA . LYS A 1 254 ? 3.679 -8.989 -21.603 1.00 95.00 254 LYS A CA 1
ATOM 2090 C C . LYS A 1 254 ? 4.858 -9.530 -22.406 1.00 95.00 254 LYS A C 1
ATOM 2092 O O . LYS A 1 254 ? 5.997 -9.349 -21.988 1.00 95.00 254 LYS A O 1
ATOM 2097 N N . ASP A 1 255 ? 4.603 -10.120 -23.566 1.00 95.19 255 ASP A N 1
ATOM 2098 C CA . ASP A 1 255 ? 5.626 -10.690 -24.442 1.00 95.19 255 ASP A CA 1
ATOM 2099 C C . ASP A 1 255 ? 6.600 -9.620 -24.939 1.00 95.19 255 ASP A C 1
ATOM 2101 O O . ASP A 1 255 ? 7.818 -9.810 -24.875 1.00 95.19 255 ASP A O 1
ATOM 2105 N N . TYR A 1 256 ? 6.086 -8.451 -25.335 1.00 94.06 256 TYR A N 1
ATOM 2106 C CA . TYR A 1 256 ? 6.918 -7.298 -25.668 1.00 94.06 256 TYR A CA 1
ATOM 2107 C C . TYR A 1 256 ? 7.811 -6.879 -24.494 1.00 94.06 256 TYR A C 1
ATOM 2109 O O . TYR A 1 256 ? 9.020 -6.721 -24.669 1.00 94.06 256 TYR A O 1
ATOM 2117 N N . LEU A 1 257 ? 7.253 -6.720 -23.290 1.00 94.81 257 LEU A N 1
ATOM 2118 C CA . LEU A 1 257 ? 8.036 -6.331 -22.115 1.00 94.81 257 LEU A CA 1
ATOM 2119 C C . LEU A 1 257 ? 9.117 -7.372 -21.806 1.00 94.81 257 LEU A C 1
ATOM 2121 O O . LEU A 1 257 ? 10.279 -7.007 -21.640 1.00 94.81 257 LEU A O 1
ATOM 2125 N N . LYS A 1 258 ? 8.779 -8.665 -21.804 1.00 95.81 258 LYS A N 1
ATOM 2126 C CA . LYS A 1 258 ? 9.736 -9.747 -21.529 1.00 95.81 258 LYS A CA 1
ATOM 2127 C C . LYS A 1 258 ? 10.890 -9.776 -22.521 1.00 95.81 258 LYS A C 1
ATOM 2129 O O . LYS A 1 258 ? 12.034 -9.963 -22.103 1.00 95.81 258 LYS A O 1
ATOM 2134 N N . ALA A 1 259 ? 10.594 -9.565 -23.804 1.00 95.44 259 ALA A N 1
ATOM 2135 C CA . ALA A 1 259 ? 11.587 -9.571 -24.871 1.00 95.44 259 ALA A CA 1
ATOM 2136 C C . ALA A 1 259 ? 12.564 -8.385 -24.792 1.00 95.44 259 ALA A C 1
ATOM 2138 O O . ALA A 1 259 ? 13.716 -8.527 -25.194 1.00 95.44 259 ALA A O 1
ATOM 2139 N N . ASN A 1 260 ? 12.129 -7.233 -24.267 1.00 94.25 260 ASN A N 1
ATOM 2140 C CA . ASN A 1 260 ? 12.883 -5.979 -24.382 1.00 94.25 260 ASN A CA 1
ATOM 2141 C C . ASN A 1 260 ? 13.441 -5.440 -23.051 1.00 94.25 260 ASN A C 1
ATOM 2143 O O . ASN A 1 260 ? 14.440 -4.723 -23.060 1.00 94.25 260 ASN A O 1
ATOM 2147 N N . ILE A 1 261 ? 12.851 -5.784 -21.900 1.00 94.62 261 ILE A N 1
ATOM 2148 C CA . ILE A 1 261 ? 13.178 -5.152 -20.606 1.00 94.62 261 ILE A CA 1
ATOM 2149 C C . ILE A 1 261 ? 14.643 -5.338 -20.184 1.00 94.62 261 ILE A C 1
ATOM 2151 O O . ILE A 1 261 ? 15.255 -4.414 -19.655 1.0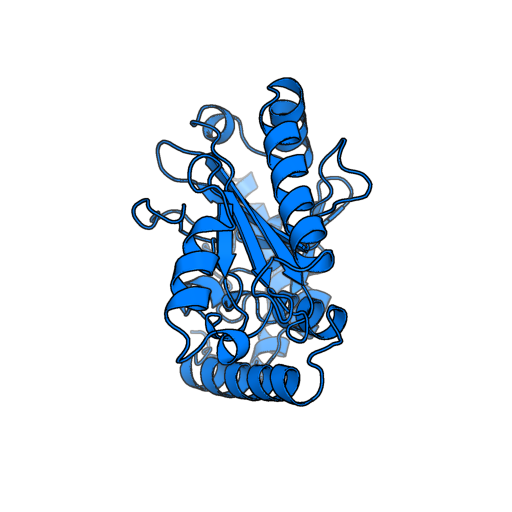0 94.62 261 ILE A O 1
ATOM 2155 N N . ASN A 1 262 ? 15.229 -6.511 -20.444 1.00 93.38 262 ASN A N 1
ATOM 2156 C CA . ASN A 1 262 ? 16.599 -6.812 -20.026 1.00 93.38 262 ASN A CA 1
ATOM 2157 C C . ASN A 1 262 ? 17.633 -6.012 -20.827 1.00 93.38 262 ASN A C 1
ATOM 2159 O O . ASN A 1 262 ? 18.570 -5.473 -20.239 1.00 93.38 262 ASN A O 1
ATOM 2163 N N . GLU A 1 263 ? 17.457 -5.917 -22.149 1.00 92.88 263 GLU A N 1
ATOM 2164 C CA . GLU A 1 263 ? 18.360 -5.123 -22.989 1.00 92.88 263 GLU A CA 1
ATOM 2165 C C . GLU A 1 263 ? 18.215 -3.635 -22.667 1.00 92.88 263 GLU A C 1
ATOM 2167 O O . GLU A 1 263 ? 19.213 -2.936 -22.526 1.00 92.88 263 GLU A O 1
ATOM 2172 N N . HIS A 1 264 ? 16.986 -3.168 -22.430 1.00 92.50 264 HIS A N 1
ATOM 2173 C CA . HIS A 1 264 ? 16.738 -1.786 -22.020 1.00 92.50 264 HIS A CA 1
ATOM 2174 C C . HIS A 1 264 ? 17.462 -1.422 -20.717 1.00 92.50 264 HIS A C 1
ATOM 2176 O O . HIS A 1 264 ? 18.154 -0.410 -20.637 1.00 92.50 264 HIS A O 1
ATOM 2182 N N . ILE A 1 265 ? 17.374 -2.281 -19.698 1.00 92.75 265 ILE A N 1
ATOM 2183 C CA . ILE A 1 265 ? 18.071 -2.076 -18.418 1.00 92.75 265 ILE A CA 1
ATOM 2184 C C . ILE A 1 265 ? 19.587 -2.083 -18.586 1.00 92.75 265 ILE A C 1
ATOM 2186 O O . ILE A 1 265 ? 20.284 -1.337 -17.897 1.00 92.75 265 ILE A O 1
ATOM 2190 N N . LYS A 1 266 ? 20.113 -2.926 -19.476 1.00 92.06 266 LYS A N 1
ATOM 2191 C CA . LYS A 1 266 ? 21.543 -2.956 -19.777 1.00 92.06 266 LYS A CA 1
ATOM 2192 C C . LYS A 1 266 ? 22.001 -1.620 -20.368 1.00 92.06 266 LYS A C 1
ATOM 2194 O O . LYS A 1 266 ? 22.965 -1.057 -19.856 1.00 92.06 266 LYS A O 1
ATOM 2199 N N . VAL A 1 267 ? 21.267 -1.080 -21.343 1.00 92.44 267 VAL A N 1
ATOM 2200 C CA . VAL A 1 267 ? 21.543 0.242 -21.932 1.00 92.44 267 VAL A CA 1
ATOM 2201 C C . VAL A 1 267 ? 21.515 1.339 -20.861 1.00 92.44 267 VAL A C 1
ATOM 2203 O O . VAL A 1 267 ? 22.478 2.091 -20.738 1.00 92.44 267 VAL A O 1
ATOM 2206 N N . LEU A 1 268 ? 20.482 1.382 -20.012 1.00 91.19 268 LEU A N 1
ATOM 2207 C CA . LEU A 1 268 ? 20.381 2.379 -18.933 1.00 91.19 268 LEU A CA 1
ATOM 2208 C C . LEU A 1 268 ? 21.558 2.310 -17.942 1.00 91.19 268 LEU A C 1
ATOM 2210 O O . LEU A 1 268 ? 22.076 3.337 -17.499 1.00 91.19 268 LEU A O 1
ATOM 2214 N N . LYS A 1 269 ? 22.023 1.099 -17.605 1.00 89.62 269 LYS A N 1
ATOM 2215 C CA . LYS A 1 269 ? 23.198 0.905 -16.737 1.00 89.62 269 LYS A CA 1
ATOM 2216 C C . LYS A 1 269 ? 24.492 1.386 -17.395 1.00 89.62 269 LYS A C 1
ATOM 2218 O O . LYS A 1 269 ? 25.337 1.966 -16.714 1.00 89.62 269 LYS A O 1
ATOM 2223 N N . GLU A 1 270 ? 24.660 1.156 -18.694 1.00 89.25 270 GLU A N 1
ATOM 2224 C CA . GLU A 1 270 ? 25.819 1.637 -19.455 1.00 89.25 270 GLU A CA 1
ATOM 2225 C C . GLU A 1 270 ? 25.838 3.171 -19.538 1.00 89.25 270 GLU A C 1
ATOM 2227 O O . GLU A 1 270 ? 26.882 3.784 -19.301 1.00 89.25 270 GLU A O 1
ATOM 2232 N N . GLU A 1 271 ? 24.684 3.802 -19.769 1.00 86.38 271 GLU A N 1
ATOM 2233 C CA . GLU A 1 271 ? 24.549 5.263 -19.797 1.00 86.38 271 GLU A CA 1
ATOM 2234 C C . GLU A 1 271 ? 24.879 5.916 -18.449 1.00 86.38 271 GLU A C 1
ATOM 2236 O O . GLU A 1 271 ? 25.522 6.968 -18.419 1.00 86.38 271 GLU A O 1
ATOM 2241 N N . LYS A 1 272 ? 24.488 5.286 -17.332 1.00 80.31 272 LYS A N 1
ATOM 2242 C CA . LYS A 1 272 ? 24.828 5.741 -15.974 1.00 80.31 272 LYS A CA 1
ATOM 2243 C C . LYS A 1 272 ? 26.326 5.704 -15.693 1.00 80.31 272 LYS A C 1
ATOM 2245 O O . LYS A 1 272 ? 26.842 6.636 -15.095 1.00 80.31 272 LYS A O 1
ATOM 2250 N N . ASN A 1 273 ? 27.021 4.659 -16.136 1.00 75.12 273 ASN A N 1
ATOM 2251 C CA . ASN A 1 273 ? 28.463 4.516 -15.906 1.00 75.12 273 ASN A CA 1
ATOM 2252 C C . ASN A 1 273 ? 29.314 5.483 -16.748 1.00 75.12 273 ASN A C 1
ATOM 2254 O O . ASN A 1 273 ? 30.500 5.651 -16.471 1.00 75.12 273 ASN A O 1
ATOM 2258 N N . CYS A 1 274 ? 28.733 6.090 -17.786 1.00 66.19 274 CYS A N 1
ATOM 2259 C CA . CYS A 1 274 ? 29.401 7.079 -18.633 1.00 66.19 274 CYS A CA 1
ATOM 2260 C C . CYS A 1 274 ? 29.233 8.530 -18.139 1.00 66.19 274 CYS A C 1
ATOM 2262 O O . CYS A 1 274 ? 29.799 9.434 -18.756 1.00 66.19 274 CYS A O 1
ATOM 2264 N N . ARG A 1 275 ? 28.441 8.760 -17.083 1.00 56.12 275 ARG A N 1
ATOM 2265 C CA . ARG A 1 275 ? 28.197 10.073 -16.465 1.00 56.12 275 ARG A CA 1
ATOM 2266 C C . ARG A 1 275 ? 28.931 10.194 -15.137 1.00 56.12 275 ARG A C 1
ATOM 2268 O O . ARG A 1 275 ? 29.364 11.329 -14.844 1.00 56.12 275 ARG A O 1
#

Nearest PDB structures (foldseek):
  6sga-assembly1_CK  TM=2.572E-01  e=1.380E+00  Trypanosoma brucei brucei
  7ysz-assembly1_A  TM=2.390E-01  e=2.583E+00  Spiroplasma melliferum KC3
  8grw-assembly1_A  TM=3.065E-01  e=6.212E+00  Spiroplasma melliferum KC3
  7yop-assembly1_A  TM=3.182E-01  e=5.480E+00  Spiroplasma melliferum KC3
  7yop-assembly1_B  TM=2.367E-01  e=3.319E+00  Spiroplasma melliferum KC3

pLDDT: mean 92.08, std 9.14, range [43.0, 98.5]

Foldseek 3Di:
DPPFAFDPVLVQVVLVVVLVVCCVPPLQDVVVVLLSCQQQVLLPDDQQDLDPDDGAPDGFPLLAWAAQQDQPPPPPLGARTWTQYDHPAEGEIEGEHEHRQADDQADPVLHGDPVNVVLQVSLVVVLVQCVDPVSVVSVCVSQVPDPSNVPHHYQYAYEYAYYAPVNCVVPPVSVVVVVVSHDVVNNYYYHYSVVGGGDPVSLQGFYFHDDPNATEGQAHRSRHDLDLVCQSVLRYHPQLNNLVSNPSGDPVVSVVCNVPVVVSSVVSVVVVVVD

Secondary structure (DSSP, 8-state):
--SS---HHHHHHHHHHHHHHHHHH-TT-HHHHHHHHHH-GGGS--TT--BTBPPPSSPPGGGEEEES---TT-SS---SEEEEEE-SSEEEEEEEEE--TT--SB-TTSPBPHHHHHHHHHHHHHHHHHTSHHHHHHHHHHTT--TTGGGSEE--EEEEE-S-GGGTTT-HHHHHHHTTSS-GGGTEEEE-GGG----TTGGGSEEEEEETTEEEEEE--TT--SSGGGGGGGGEE-HHHHHHT-TT--HHHHHHHHHHHHHHHHHHHHHHHT-